Protein AF-A0AAD6TXT3-F1 (afdb_monomer_lite)

Organism: NCBI:txid1033014

Radius of gyration: 33.5 Å; chains: 1; bounding box: 67×53×101 Å

InterPro domains:
  IPR003428 Mitochondrial glycoprotein [PF02330] (72-273)
  IPR003428 Mitochondrial glycoprotein [PTHR10826] (32-274)
  IPR036561 Mitochondrial glycoprotein superfamily [G3DSA:3.10.280.10] (58-273)
  IPR036561 Mitochondrial glycoprotein superfamily [SSF54529] (66-274)

pLDDT: mean 73.55, std 19.75, range [35.84, 96.38]

Structure (mmCIF, N/CA/C/O backbone):
data_AF-A0AAD6TXT3-F1
#
_entry.id   AF-A0AAD6TXT3-F1
#
loop_
_atom_site.group_PDB
_atom_site.id
_atom_site.type_symbol
_atom_site.label_atom_id
_atom_site.label_alt_id
_atom_site.label_comp_id
_atom_site.label_asym_id
_atom_site.label_entity_id
_atom_site.label_seq_id
_atom_site.pdbx_PDB_ins_code
_atom_site.Cartn_x
_atom_site.Cartn_y
_atom_site.Cartn_z
_atom_site.occupancy
_atom_site.B_iso_or_equiv
_atom_site.auth_seq_id
_atom_site.auth_comp_id
_atom_site.auth_asym_id
_atom_site.auth_atom_id
_atom_site.pdbx_PDB_model_num
ATOM 1 N N . MET A 1 1 ? -31.232 34.949 16.938 1.00 37.41 1 MET A N 1
ATOM 2 C CA . MET A 1 1 ? -32.110 35.084 15.758 1.00 37.41 1 MET A CA 1
ATOM 3 C C . MET A 1 1 ? -31.243 35.102 14.512 1.00 37.41 1 MET A C 1
ATOM 5 O O . MET A 1 1 ? -30.233 35.787 14.521 1.00 37.41 1 MET A O 1
ATOM 9 N N . SER A 1 2 ? -31.690 34.390 13.475 1.00 39.50 2 SER A N 1
ATOM 10 C CA . SER A 1 2 ? -31.213 34.412 12.083 1.00 39.50 2 SER A CA 1
ATOM 11 C C . SER A 1 2 ? -29.982 33.568 11.703 1.00 39.50 2 SER A C 1
ATOM 13 O O . SER A 1 2 ? -28.840 34.003 11.763 1.00 39.50 2 SER A O 1
ATOM 15 N N . ALA A 1 3 ? -30.279 32.362 11.216 1.00 38.47 3 ALA A N 1
ATOM 16 C CA . ALA A 1 3 ? -29.705 31.787 9.993 1.00 38.47 3 ALA A CA 1
ATOM 17 C C . ALA A 1 3 ? -30.840 31.792 8.927 1.00 38.47 3 ALA A C 1
ATOM 19 O O . ALA A 1 3 ? -31.971 32.114 9.314 1.00 38.47 3 ALA A O 1
ATOM 20 N N . PRO A 1 4 ? -30.683 31.343 7.659 1.00 53.47 4 PRO A N 1
ATOM 21 C CA . PRO A 1 4 ? -29.485 30.993 6.873 1.00 53.47 4 PRO A CA 1
ATOM 22 C C . PRO A 1 4 ? -29.543 31.536 5.412 1.00 53.47 4 PRO A C 1
ATOM 24 O O . PRO A 1 4 ? -30.552 32.094 4.979 1.00 53.47 4 PRO A O 1
ATOM 27 N N . ARG A 1 5 ? -28.524 31.268 4.575 1.00 45.59 5 ARG A N 1
ATOM 28 C CA . ARG A 1 5 ? -28.767 30.996 3.140 1.00 45.59 5 ARG A CA 1
ATOM 29 C C . ARG A 1 5 ? -27.675 30.138 2.498 1.00 45.59 5 ARG A C 1
ATOM 31 O O . ARG A 1 5 ? -26.497 30.460 2.534 1.00 45.59 5 ARG A O 1
ATOM 38 N N . VAL A 1 6 ? -28.145 29.040 1.913 1.00 39.28 6 VAL A N 1
ATOM 39 C CA . VAL A 1 6 ? -27.434 28.001 1.162 1.00 39.28 6 VAL A CA 1
ATOM 40 C C . VAL A 1 6 ? -27.513 28.336 -0.330 1.00 39.28 6 VAL A C 1
ATOM 42 O O . VAL A 1 6 ? -28.588 28.703 -0.804 1.00 39.28 6 VAL A O 1
ATOM 45 N N . LEU A 1 7 ? -26.429 28.135 -1.084 1.00 42.41 7 LEU A N 1
ATOM 46 C CA . LEU A 1 7 ? -26.454 28.082 -2.549 1.00 42.41 7 LEU A CA 1
ATOM 47 C C . LEU A 1 7 ? -25.857 26.753 -3.026 1.00 42.41 7 LEU A C 1
ATOM 49 O O . LEU A 1 7 ? -24.685 26.464 -2.816 1.00 42.41 7 LEU A O 1
ATOM 53 N N . ARG A 1 8 ? -26.714 25.937 -3.650 1.00 41.81 8 ARG A N 1
ATOM 54 C CA . ARG A 1 8 ? -26.374 24.714 -4.386 1.00 41.81 8 ARG A CA 1
ATOM 55 C C . ARG A 1 8 ? -26.190 25.076 -5.858 1.00 41.81 8 ARG A C 1
ATOM 57 O O . ARG A 1 8 ? -27.072 25.722 -6.418 1.00 41.81 8 ARG A O 1
ATOM 64 N N . HIS A 1 9 ? -25.140 24.578 -6.504 1.00 38.78 9 HIS A N 1
ATOM 65 C CA . HIS A 1 9 ? -25.051 24.550 -7.964 1.00 38.78 9 HIS A CA 1
ATOM 66 C C . HIS A 1 9 ? -25.047 23.105 -8.467 1.00 38.78 9 HIS A C 1
ATOM 68 O O . HIS A 1 9 ? -24.194 22.305 -8.103 1.00 38.78 9 HIS A O 1
ATOM 74 N N . ALA A 1 10 ? -26.030 22.792 -9.311 1.00 41.75 10 ALA A N 1
ATOM 75 C CA . ALA A 1 10 ? -26.113 21.581 -10.114 1.00 41.75 10 ALA A CA 1
ATOM 76 C C . ALA A 1 10 ? -26.192 22.009 -11.583 1.00 41.75 10 ALA A C 1
ATOM 78 O O . ALA A 1 10 ? -27.008 22.870 -11.921 1.00 41.75 10 ALA A O 1
ATOM 79 N N . LEU A 1 11 ? -25.385 21.408 -12.459 1.00 40.31 11 LEU A N 1
ATOM 80 C CA . LEU A 1 11 ? -25.519 21.572 -13.906 1.00 40.31 11 LEU A CA 1
ATOM 81 C C . LEU A 1 11 ? -25.665 20.209 -14.584 1.00 40.31 11 LEU A C 1
ATOM 83 O O . LEU A 1 11 ? -24.988 19.238 -14.260 1.00 40.31 11 LEU A O 1
ATOM 87 N N . LYS A 1 12 ? -26.657 20.169 -15.475 1.00 41.44 12 LYS A N 1
ATOM 88 C CA . LYS A 1 12 ? -27.269 18.999 -16.104 1.00 41.44 12 LYS A CA 1
ATOM 89 C C . LYS A 1 12 ? -26.544 18.625 -17.397 1.00 41.44 12 LYS A C 1
ATOM 91 O O . LYS A 1 12 ? -26.200 19.491 -18.195 1.00 41.44 12 LYS A O 1
ATOM 96 N N . ILE A 1 13 ? -26.418 17.322 -17.627 1.00 40.53 13 ILE A N 1
ATOM 97 C CA . ILE A 1 13 ? -25.950 16.708 -18.874 1.00 40.53 13 ILE A CA 1
ATOM 98 C C . ILE A 1 13 ? -27.083 16.746 -19.911 1.00 40.53 13 ILE A C 1
ATOM 100 O O . ILE A 1 13 ? -28.205 16.327 -19.627 1.00 40.53 13 ILE A O 1
ATOM 104 N N . SER A 1 14 ? -26.784 17.234 -21.116 1.00 46.62 14 SER A N 1
ATOM 105 C CA . SER A 1 14 ? -27.695 17.261 -22.267 1.00 46.62 14 SER A CA 1
ATOM 106 C C . SER A 1 14 ? -27.422 16.074 -23.198 1.00 46.62 14 SER A C 1
ATOM 108 O O . SER A 1 14 ? -26.282 15.835 -23.593 1.00 46.62 14 SER A O 1
ATOM 110 N N . ARG A 1 15 ? -28.476 15.337 -23.562 1.00 45.41 15 ARG A N 1
ATOM 111 C CA . ARG A 1 15 ? -28.504 14.327 -24.629 1.00 45.41 15 ARG A CA 1
ATOM 112 C C . ARG A 1 15 ? -29.560 14.761 -25.635 1.00 45.41 15 ARG A C 1
ATOM 114 O O . ARG A 1 15 ? -30.719 14.852 -25.253 1.00 45.41 15 ARG A O 1
ATOM 121 N N . ASN A 1 16 ? -29.191 14.914 -26.904 1.00 39.62 16 ASN A N 1
ATOM 122 C CA . ASN A 1 16 ? -30.160 14.997 -27.994 1.00 39.62 16 ASN A CA 1
ATOM 123 C C . ASN A 1 16 ? -29.863 13.929 -29.049 1.00 39.62 16 ASN A C 1
ATOM 125 O O . ASN A 1 16 ? -28.784 13.874 -29.632 1.00 39.62 16 ASN A O 1
ATOM 129 N N . ARG A 1 17 ? -30.868 13.091 -29.285 1.00 42.81 17 ARG A N 1
ATOM 130 C CA . ARG A 1 17 ? -31.000 12.153 -30.397 1.00 42.81 17 ARG A CA 1
ATOM 131 C C . ARG A 1 17 ? -32.465 12.242 -30.804 1.00 42.81 17 ARG A C 1
ATOM 133 O O . ARG A 1 17 ? -33.291 11.997 -29.940 1.00 42.81 17 ARG A O 1
ATOM 140 N N . CYS A 1 18 ? -32.771 12.562 -32.060 1.00 35.84 18 CYS A N 1
ATOM 141 C CA . CYS A 1 18 ? -34.060 12.266 -32.695 1.00 35.84 18 CYS A CA 1
ATOM 142 C C . CYS A 1 18 ? -33.918 12.285 -34.223 1.00 35.84 18 CYS A C 1
ATOM 144 O O . CYS A 1 18 ? -33.154 13.066 -34.784 1.00 35.84 18 CYS A O 1
ATOM 146 N N . TYR A 1 19 ? -34.656 11.371 -34.846 1.00 40.78 19 TYR A N 1
ATOM 147 C CA . TYR A 1 19 ? -34.668 10.985 -36.255 1.00 40.78 19 TYR A CA 1
ATOM 148 C C . TYR A 1 19 ? -35.788 11.686 -37.049 1.00 40.78 19 TYR A C 1
ATOM 150 O O . TYR A 1 19 ? -36.688 12.279 -36.457 1.00 40.78 19 TYR A O 1
ATOM 158 N N . SER A 1 20 ? -35.789 11.404 -38.363 1.00 38.91 20 SER A N 1
ATOM 159 C CA . SER A 1 20 ? -36.937 11.272 -39.293 1.00 38.91 20 SER A CA 1
ATOM 160 C C . SER A 1 20 ? -37.235 12.458 -40.226 1.00 38.91 20 SER A C 1
ATOM 162 O O . SER A 1 20 ? -36.919 13.584 -39.871 1.00 38.91 20 SER A O 1
ATOM 164 N N . ILE A 1 21 ? -37.854 12.338 -41.414 1.00 38.88 21 ILE A N 1
ATOM 165 C CA . ILE A 1 21 ? -38.085 11.303 -42.457 1.00 38.88 21 ILE A CA 1
ATOM 166 C C . ILE A 1 21 ? -38.652 12.090 -43.681 1.00 38.88 21 ILE A C 1
ATOM 168 O O . ILE A 1 21 ? -39.375 13.060 -43.494 1.00 38.88 21 ILE A O 1
ATOM 172 N N . SER A 1 22 ? -38.305 11.639 -44.895 1.00 39.56 22 SER A N 1
ATOM 173 C CA . SER A 1 22 ? -38.955 11.749 -46.232 1.00 39.56 22 SER A CA 1
ATOM 174 C C . SER A 1 22 ? -39.508 13.053 -46.858 1.00 39.56 22 SER A C 1
ATOM 176 O O . SER A 1 22 ? -40.278 13.810 -46.282 1.00 39.56 22 SER A O 1
ATOM 178 N N . SER A 1 23 ? -39.204 13.132 -48.162 1.00 40.50 23 SER A N 1
ATOM 179 C CA . SER A 1 23 ? -39.749 13.875 -49.325 1.00 40.50 23 SER A CA 1
ATOM 180 C C . SER A 1 23 ? -41.249 13.587 -49.626 1.00 40.50 23 SER A C 1
ATOM 182 O O . SER A 1 23 ? -41.869 12.917 -48.803 1.00 40.50 23 SER A O 1
ATOM 184 N N . PRO A 1 24 ? -41.846 13.907 -50.812 1.00 58.69 24 PRO A N 1
ATOM 185 C CA . PRO A 1 24 ? -41.439 14.745 -51.967 1.00 58.69 24 PRO A CA 1
ATOM 186 C C . PRO A 1 24 ? -42.558 15.710 -52.467 1.00 58.69 24 PRO A C 1
ATOM 188 O O . PRO A 1 24 ? -43.688 15.641 -52.005 1.00 58.69 24 PRO A O 1
ATOM 191 N N . SER A 1 25 ? -42.294 16.554 -53.479 1.00 42.00 25 SER A N 1
ATOM 192 C CA . SER A 1 25 ? -43.257 16.806 -54.578 1.00 42.00 25 SER A CA 1
ATOM 193 C C . SER A 1 25 ? -42.632 17.596 -55.735 1.00 42.00 25 SER A C 1
ATOM 195 O O . SER A 1 25 ? -41.701 18.378 -55.567 1.00 42.00 25 SER A O 1
ATOM 197 N N . CYS A 1 26 ? -43.171 17.329 -56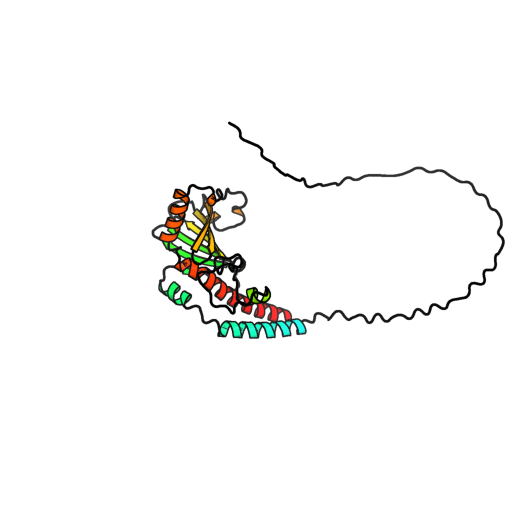.917 1.00 38.88 26 CYS A N 1
ATOM 198 C CA . CYS A 1 26 ? -42.731 17.666 -58.260 1.00 38.88 26 CYS A CA 1
ATOM 199 C C . CYS A 1 26 ? -43.393 18.961 -58.768 1.00 38.88 26 CYS A C 1
ATOM 201 O O . CYS A 1 26 ? -44.535 19.247 -58.414 1.00 38.88 26 CYS A O 1
ATOM 203 N N . SER A 1 27 ? -42.733 19.705 -59.662 1.00 46.00 27 SER A N 1
ATOM 204 C CA . SER A 1 27 ? -43.394 20.593 -60.634 1.00 46.00 27 SER A CA 1
ATOM 205 C C . SER A 1 27 ? -42.488 20.865 -61.838 1.00 46.00 27 SER A C 1
ATOM 207 O O . SER A 1 27 ? -41.265 20.909 -61.735 1.00 46.00 27 SER A O 1
ATOM 209 N N . VAL A 1 28 ? -43.122 20.973 -63.002 1.00 45.16 28 VAL A N 1
ATOM 210 C CA . VAL A 1 28 ? -42.582 20.715 -64.341 1.00 45.16 28 VAL A CA 1
ATOM 211 C C . VAL A 1 28 ? -42.501 22.008 -65.172 1.00 45.16 28 VAL A C 1
ATOM 213 O O . VAL A 1 28 ? -43.454 22.772 -65.191 1.00 45.16 28 VAL A O 1
ATOM 216 N N . ARG A 1 29 ? -41.381 22.146 -65.910 1.00 48.34 29 ARG A N 1
ATOM 217 C CA . ARG A 1 29 ? -41.083 22.859 -67.187 1.00 48.34 29 ARG A CA 1
ATOM 218 C C . ARG A 1 29 ? -41.487 24.330 -67.399 1.00 48.34 29 ARG A C 1
ATOM 220 O O . ARG A 1 29 ? -42.643 24.695 -67.285 1.00 48.34 29 ARG A O 1
ATOM 227 N N . LEU A 1 30 ? -40.570 25.064 -68.045 1.00 45.19 30 LEU A N 1
ATOM 228 C CA . LEU A 1 30 ? -40.757 25.571 -69.419 1.00 45.19 30 LEU A CA 1
ATOM 229 C C . LEU A 1 30 ? -39.400 25.887 -70.079 1.00 45.19 30 LEU A C 1
ATOM 231 O O . LEU A 1 30 ? -38.486 26.410 -69.449 1.00 45.19 30 LEU A O 1
ATOM 235 N N . LEU A 1 31 ? -39.277 25.525 -71.359 1.00 48.88 31 LEU A N 1
ATOM 236 C CA . LEU A 1 31 ? -38.129 25.789 -72.228 1.00 48.88 31 LEU A CA 1
ATOM 237 C C . LEU A 1 31 ? -38.235 27.194 -72.827 1.00 48.88 31 LEU A C 1
ATOM 239 O O . LEU A 1 31 ? -39.302 27.572 -73.312 1.00 48.88 31 LEU A O 1
ATOM 243 N N . ARG A 1 32 ? -37.108 27.901 -72.954 1.00 43.56 32 ARG A N 1
ATOM 244 C CA . ARG A 1 32 ? -36.952 28.889 -74.027 1.00 43.56 32 ARG A CA 1
ATOM 245 C C . ARG A 1 32 ? -35.500 28.966 -74.483 1.00 43.56 32 ARG A C 1
ATOM 247 O O . ARG A 1 32 ? -34.608 29.313 -73.720 1.00 43.56 32 ARG A O 1
ATOM 254 N N . ALA A 1 33 ? -35.289 28.603 -75.743 1.00 51.16 33 ALA A N 1
ATOM 255 C CA . ALA A 1 33 ? -34.026 28.743 -76.444 1.00 51.16 33 ALA A CA 1
ATOM 256 C C . ALA A 1 33 ? -33.867 30.177 -76.966 1.00 51.16 33 ALA A C 1
ATOM 258 O O . ALA A 1 33 ? -34.800 30.734 -77.547 1.00 51.16 33 ALA A O 1
ATOM 259 N N . SER A 1 34 ? -32.665 30.736 -76.850 1.00 51.00 34 SER A N 1
ATOM 260 C CA . SER A 1 34 ? -32.225 31.855 -77.684 1.00 51.00 34 SER A CA 1
ATOM 261 C C . SER A 1 34 ? -30.727 31.755 -77.957 1.00 51.00 34 SER A C 1
ATOM 263 O O . SER A 1 34 ? -29.942 31.345 -77.107 1.00 51.00 34 SER A O 1
ATOM 265 N N . LYS A 1 35 ? -30.386 32.065 -79.206 1.00 48.22 35 LYS A N 1
ATOM 266 C CA . LYS A 1 35 ? -29.121 31.816 -79.899 1.00 48.22 35 LYS A CA 1
ATOM 267 C C . LYS A 1 35 ? -27.936 32.594 -79.306 1.00 48.22 35 LYS A C 1
ATOM 269 O O . LYS A 1 35 ? -28.099 33.678 -78.760 1.00 48.22 35 LYS A O 1
ATOM 274 N N . ALA A 1 36 ? -26.752 32.013 -79.491 1.00 48.59 36 ALA A N 1
ATOM 275 C CA . ALA A 1 36 ? -25.438 32.539 -79.125 1.00 48.59 36 ALA A CA 1
ATOM 276 C C . ALA A 1 36 ? -25.085 33.876 -79.805 1.00 48.59 36 ALA A C 1
ATOM 278 O O . ALA A 1 36 ? -25.590 34.179 -80.889 1.00 48.59 36 ALA A O 1
ATOM 279 N N . PRO A 1 37 ? -24.068 34.565 -79.265 1.00 50.56 37 PRO A N 1
ATOM 280 C CA . PRO A 1 37 ? -22.928 34.897 -80.110 1.00 50.56 37 PRO A CA 1
ATOM 281 C C . PRO A 1 37 ? -21.599 34.414 -79.515 1.00 50.56 37 PRO A C 1
ATOM 283 O O . PRO A 1 37 ? -21.378 34.389 -78.306 1.00 50.56 37 PRO A O 1
ATOM 286 N N . ARG A 1 38 ? -20.709 34.004 -80.422 1.00 54.81 38 ARG A N 1
ATOM 287 C CA . ARG A 1 38 ? -19.320 33.627 -80.156 1.00 54.81 38 ARG A CA 1
ATOM 288 C C . ARG A 1 38 ? -18.544 34.862 -79.705 1.00 54.81 38 ARG A C 1
ATOM 290 O O . ARG A 1 38 ? -18.448 35.822 -80.463 1.00 54.81 38 ARG A O 1
ATOM 297 N N . VAL A 1 39 ? -17.947 34.797 -78.520 1.00 50.28 39 VAL A N 1
ATOM 298 C CA . VAL A 1 39 ? -16.904 35.732 -78.090 1.00 50.28 39 VAL A CA 1
ATOM 299 C C . VAL A 1 39 ? -15.597 34.954 -78.027 1.00 50.28 39 VAL A C 1
ATOM 301 O O . VAL A 1 39 ? -15.463 33.979 -77.290 1.00 50.28 39 VAL A O 1
ATOM 304 N N . SER A 1 40 ? -14.659 35.357 -78.875 1.00 59.62 40 SER A N 1
ATOM 305 C CA . SER A 1 40 ? -13.281 34.886 -78.898 1.00 59.62 40 SER A CA 1
ATOM 306 C C . SER A 1 40 ? -12.519 35.505 -77.730 1.00 59.62 40 SER A C 1
ATOM 308 O O . SER A 1 40 ? -12.091 36.657 -77.809 1.00 59.62 40 SER A O 1
ATOM 310 N N . THR A 1 41 ? -12.329 34.748 -76.655 1.00 48.56 41 THR A N 1
ATOM 311 C CA . THR A 1 41 ? -11.422 35.141 -75.576 1.00 48.56 41 THR A CA 1
ATOM 312 C C . THR A 1 41 ? -10.075 34.471 -75.817 1.00 48.56 41 THR A C 1
ATOM 314 O O . THR A 1 41 ? -9.938 33.260 -75.668 1.00 48.56 41 THR A O 1
ATOM 317 N N . LEU A 1 42 ? -9.073 35.259 -76.211 1.00 57.91 42 LEU A N 1
ATOM 318 C CA . LEU A 1 42 ? -7.669 34.856 -76.165 1.00 57.91 42 LEU A CA 1
ATOM 319 C C . LEU A 1 42 ? -7.265 34.710 -74.692 1.00 57.91 42 LEU A C 1
ATOM 321 O O . LEU A 1 42 ? -6.864 35.678 -74.049 1.00 57.91 42 LEU A O 1
ATOM 325 N N . THR A 1 43 ? -7.391 33.510 -74.129 1.00 51.88 43 THR A N 1
ATOM 326 C CA . THR A 1 43 ? -6.803 33.205 -72.825 1.00 51.88 43 THR A CA 1
ATOM 327 C C . THR A 1 43 ? -5.330 32.873 -73.022 1.00 51.88 43 THR A C 1
ATOM 329 O O . THR A 1 43 ? -4.943 31.830 -73.544 1.00 51.88 43 THR A O 1
ATOM 332 N N . ARG A 1 44 ? -4.484 33.821 -72.616 1.00 56.72 44 ARG A N 1
ATOM 333 C CA . ARG A 1 44 ? -3.041 33.652 -72.457 1.00 56.72 44 ARG A CA 1
ATOM 334 C C . ARG A 1 44 ? -2.801 32.427 -71.567 1.00 56.72 44 ARG A C 1
ATOM 336 O O . ARG A 1 44 ? -3.128 32.455 -70.383 1.00 56.72 44 ARG A O 1
ATOM 343 N N . ALA A 1 45 ? -2.276 31.349 -72.144 1.00 50.47 45 ALA A N 1
ATOM 344 C CA . ALA A 1 45 ? -1.923 30.146 -71.407 1.00 50.47 45 ALA A CA 1
ATOM 345 C C . ALA A 1 45 ? -0.792 30.478 -70.424 1.00 50.47 45 ALA A C 1
ATOM 347 O O . ALA A 1 45 ? 0.367 30.626 -70.811 1.00 50.47 45 ALA A O 1
ATOM 348 N N . PHE A 1 46 ? -1.120 30.619 -69.142 1.00 53.19 46 PHE A N 1
ATOM 349 C CA . PHE A 1 46 ? -0.117 30.505 -68.096 1.00 53.19 46 PHE A CA 1
ATOM 350 C C . PHE A 1 46 ? 0.219 29.024 -67.981 1.00 53.19 46 PHE A C 1
ATOM 352 O O . PHE A 1 46 ? -0.589 28.225 -67.512 1.00 53.19 46 PHE A O 1
ATOM 359 N N . SER A 1 47 ? 1.407 28.652 -68.450 1.00 55.00 47 SER A N 1
ATOM 360 C CA . SER A 1 47 ? 1.984 27.344 -68.174 1.00 55.00 47 SER A CA 1
ATOM 361 C C . SER A 1 47 ? 2.294 27.286 -66.679 1.00 55.00 47 SER A C 1
ATOM 363 O O . SER A 1 47 ? 3.397 27.622 -66.247 1.00 55.00 47 SER A O 1
ATOM 365 N N . ALA A 1 48 ? 1.307 26.902 -65.869 1.00 49.81 48 ALA A N 1
ATOM 366 C CA . ALA A 1 48 ? 1.544 26.478 -64.503 1.00 49.81 48 ALA A CA 1
ATOM 367 C C . ALA A 1 48 ? 2.360 25.187 -64.593 1.00 49.81 48 ALA A C 1
ATOM 369 O O . ALA A 1 48 ? 1.820 24.092 -64.723 1.00 49.81 48 ALA A O 1
ATOM 370 N N . SER A 1 49 ? 3.688 25.323 -64.590 1.00 54.38 49 SER A N 1
ATOM 371 C CA . SER A 1 49 ? 4.549 24.199 -64.259 1.00 54.38 49 SER A CA 1
ATOM 372 C C . SER A 1 49 ? 4.126 23.757 -62.869 1.00 54.38 49 SER A C 1
ATOM 374 O O . SER A 1 49 ? 4.454 24.420 -61.885 1.00 54.38 49 SER A O 1
ATOM 376 N N . THR A 1 50 ? 3.404 22.642 -62.776 1.00 49.25 50 THR A N 1
ATOM 377 C CA . THR A 1 50 ? 3.370 21.853 -61.554 1.00 49.25 50 THR A CA 1
ATOM 378 C C . THR A 1 50 ? 4.796 21.361 -61.362 1.00 49.25 50 THR A C 1
ATOM 380 O O . THR A 1 50 ? 5.164 20.255 -61.758 1.00 49.25 50 THR A O 1
ATOM 383 N N . ARG A 1 51 ? 5.646 22.215 -60.783 1.00 46.91 51 ARG A N 1
ATOM 384 C CA . ARG A 1 51 ? 6.764 21.723 -60.003 1.00 46.91 51 ARG A CA 1
ATOM 385 C C . ARG A 1 51 ? 6.080 20.894 -58.936 1.00 46.91 51 ARG A C 1
ATOM 387 O O . ARG A 1 51 ? 5.550 21.441 -57.974 1.00 46.91 51 ARG A O 1
ATOM 394 N N . SER A 1 52 ? 6.008 19.586 -59.174 1.00 49.16 52 SER A N 1
ATOM 395 C CA . SER A 1 52 ? 5.894 18.627 -58.098 1.00 49.16 52 SER A CA 1
ATOM 396 C C . SER A 1 52 ? 7.062 18.993 -57.199 1.00 49.16 52 SER A C 1
ATOM 398 O O . SER A 1 52 ? 8.221 18.674 -57.469 1.00 49.16 52 SER A O 1
ATOM 400 N N . LEU A 1 53 ? 6.764 19.789 -56.171 1.00 47.69 53 LEU A N 1
ATOM 401 C CA . LEU A 1 53 ? 7.454 19.642 -54.921 1.00 47.69 53 LEU A CA 1
ATOM 402 C C . LEU A 1 53 ? 7.343 18.140 -54.695 1.00 47.69 53 LEU A C 1
ATOM 404 O O . LEU A 1 53 ? 6.270 17.626 -54.387 1.00 47.69 53 LEU A O 1
ATOM 408 N N . LYS A 1 54 ? 8.448 17.427 -54.938 1.00 50.34 54 LYS A N 1
ATOM 409 C CA . LYS A 1 54 ? 8.806 16.326 -54.066 1.00 50.34 54 LYS A CA 1
ATOM 410 C C . LYS A 1 54 ? 8.760 16.969 -52.695 1.00 50.34 54 LYS A C 1
ATOM 412 O O . LYS A 1 54 ? 9.743 17.549 -52.236 1.00 50.34 54 LYS A O 1
ATOM 417 N N . GLU A 1 55 ? 7.560 16.977 -52.120 1.00 50.31 55 GLU A N 1
ATOM 418 C CA . GLU A 1 55 ? 7.366 16.932 -50.701 1.00 50.31 55 GLU A CA 1
ATOM 419 C C . GLU A 1 55 ? 8.300 15.809 -50.324 1.00 50.31 55 GLU A C 1
ATOM 421 O O . GLU A 1 55 ? 8.124 14.651 -50.704 1.00 50.31 55 GLU A O 1
ATOM 426 N N . LYS A 1 56 ? 9.465 16.229 -49.836 1.00 48.66 56 LYS A N 1
ATOM 427 C CA . LYS A 1 56 ? 10.454 15.356 -49.263 1.00 48.66 56 LYS A CA 1
ATOM 428 C C . LYS A 1 56 ? 9.629 14.762 -48.150 1.00 48.66 56 LYS A C 1
ATOM 430 O O . LYS A 1 56 ? 9.454 15.450 -47.146 1.00 48.66 56 LYS A O 1
ATOM 435 N N . GLU A 1 57 ? 8.997 13.613 -48.416 1.00 52.50 57 GLU A N 1
ATOM 436 C CA . GLU A 1 57 ? 8.309 12.820 -47.421 1.00 52.50 57 GLU A CA 1
ATOM 437 C C . GLU A 1 57 ? 9.334 12.804 -46.314 1.00 52.50 57 GLU A C 1
ATOM 439 O O . GLU A 1 57 ? 10.432 12.249 -46.464 1.00 52.50 57 GLU A O 1
ATOM 444 N N . ARG A 1 58 ? 9.083 13.607 -45.277 1.00 49.38 58 ARG A N 1
ATOM 445 C CA . ARG A 1 58 ? 9.884 13.562 -44.078 1.00 49.38 58 ARG A CA 1
ATOM 446 C C . ARG A 1 58 ? 9.529 12.176 -43.622 1.00 49.38 58 ARG A C 1
ATOM 448 O O . ARG A 1 58 ? 8.447 12.020 -43.066 1.00 49.38 58 ARG A O 1
ATOM 455 N N . LYS A 1 59 ? 10.337 11.183 -44.024 1.00 51.84 59 LYS A N 1
ATOM 456 C CA . LYS A 1 59 ? 10.190 9.797 -43.619 1.00 51.84 59 LYS A CA 1
ATOM 457 C C . LYS A 1 59 ? 10.018 9.915 -42.127 1.00 51.84 59 LYS A C 1
ATOM 459 O O . LYS A 1 59 ? 10.959 10.305 -41.431 1.00 51.84 59 LYS A O 1
ATOM 464 N N . ARG A 1 60 ? 8.772 9.762 -41.677 1.00 57.50 60 ARG A N 1
ATOM 465 C CA . ARG A 1 60 ? 8.456 9.737 -40.261 1.00 57.50 60 ARG A CA 1
ATOM 466 C C . ARG A 1 60 ? 9.422 8.683 -39.743 1.00 57.50 60 ARG A C 1
ATOM 468 O O . ARG A 1 60 ? 9.464 7.636 -40.390 1.00 57.50 60 ARG A O 1
ATOM 475 N N . PRO A 1 61 ? 10.289 8.998 -38.763 1.00 61.41 61 PRO A N 1
ATOM 476 C CA . PRO A 1 61 ? 11.354 8.086 -38.376 1.00 61.41 61 PRO A CA 1
ATOM 477 C C . PRO A 1 61 ? 10.706 6.723 -38.202 1.00 61.41 61 PRO A C 1
ATOM 479 O O . PRO A 1 61 ? 9.778 6.594 -37.402 1.00 61.41 61 PRO A O 1
ATOM 482 N N . GLU A 1 62 ? 11.074 5.784 -39.075 1.00 62.12 62 GLU A N 1
ATOM 483 C CA . GLU A 1 62 ? 10.490 4.454 -39.053 1.00 62.12 62 GLU A CA 1
ATOM 484 C C . GLU A 1 62 ? 10.808 3.938 -37.658 1.00 62.12 62 GLU A C 1
ATOM 486 O O . GLU A 1 62 ? 11.980 3.883 -37.272 1.00 62.12 62 GLU A O 1
ATOM 491 N N . LEU A 1 63 ? 9.766 3.717 -36.856 1.00 67.00 63 LEU A N 1
ATOM 492 C CA . LEU A 1 63 ? 9.884 3.221 -35.493 1.00 67.00 63 LEU A CA 1
ATOM 493 C C . LEU A 1 63 ? 10.441 1.804 -35.602 1.00 67.00 63 LEU A C 1
ATOM 495 O O . LEU A 1 63 ? 9.703 0.835 -35.709 1.00 67.00 63 LEU A O 1
ATOM 499 N N . SER A 1 64 ? 11.763 1.708 -35.687 1.00 83.19 64 SER A N 1
ATOM 500 C CA . SER A 1 64 ? 12.462 0.448 -35.846 1.00 83.19 64 SER A CA 1
ATOM 501 C C . SER A 1 64 ? 12.585 -0.205 -34.480 1.00 83.19 64 SER A C 1
ATOM 503 O O . SER A 1 64 ? 13.077 0.425 -33.538 1.00 83.19 64 SER A O 1
ATOM 505 N N . ASN A 1 65 ? 12.216 -1.482 -34.394 1.00 88.56 65 ASN A N 1
ATOM 506 C CA . ASN A 1 65 ? 12.431 -2.320 -33.213 1.00 88.56 65 ASN A CA 1
ATOM 507 C C . ASN A 1 65 ? 13.879 -2.218 -32.708 1.00 88.56 65 ASN A C 1
ATOM 509 O O . ASN A 1 65 ? 14.104 -2.101 -31.508 1.00 88.56 65 ASN A O 1
ATOM 513 N N . ALA A 1 66 ? 14.858 -2.096 -33.615 1.00 87.56 66 ALA A N 1
ATOM 514 C CA . ALA A 1 66 ? 16.265 -1.898 -33.268 1.00 87.56 66 ALA A CA 1
ATOM 515 C C . ALA A 1 66 ? 16.527 -0.589 -32.495 1.00 87.56 66 ALA A C 1
ATOM 517 O O . ALA A 1 66 ? 17.375 -0.545 -31.605 1.00 87.56 66 ALA A O 1
ATOM 518 N N . THR A 1 67 ? 15.790 0.484 -32.801 1.00 91.56 67 THR A N 1
ATOM 519 C CA . THR A 1 67 ? 15.893 1.750 -32.057 1.00 91.56 67 THR A CA 1
ATOM 520 C C . THR A 1 67 ? 15.310 1.608 -30.654 1.00 91.56 67 THR A C 1
ATOM 522 O O . THR A 1 67 ? 15.901 2.111 -29.699 1.00 91.56 67 THR A O 1
ATOM 525 N N . ILE A 1 68 ? 14.176 0.913 -30.515 1.00 91.19 68 ILE A N 1
ATOM 526 C CA . ILE A 1 68 ? 13.538 0.687 -29.212 1.00 91.19 68 ILE A CA 1
ATOM 527 C C . ILE A 1 68 ? 14.409 -0.237 -28.354 1.00 91.19 68 ILE A C 1
ATOM 529 O O . ILE A 1 68 ? 14.702 0.100 -27.212 1.00 91.19 68 ILE A O 1
ATOM 533 N N . SER A 1 69 ? 14.913 -1.332 -28.923 1.00 91.56 69 SER A N 1
ATOM 534 C CA . SER A 1 69 ? 15.822 -2.265 -28.250 1.00 91.56 69 SER A CA 1
ATOM 535 C C . SER A 1 69 ? 17.096 -1.578 -27.753 1.00 91.56 69 SER A C 1
ATOM 537 O O . SER A 1 69 ? 17.491 -1.752 -26.598 1.00 91.56 69 SER A O 1
ATOM 539 N N . LYS A 1 70 ? 17.699 -0.703 -28.574 1.00 92.94 70 LYS A N 1
ATOM 540 C CA . LYS A 1 70 ? 18.864 0.089 -28.160 1.00 92.94 70 LYS A CA 1
ATOM 541 C C . LYS A 1 70 ? 18.545 0.961 -26.943 1.00 92.94 70 LYS A C 1
ATOM 543 O O . LYS A 1 70 ? 19.279 0.898 -25.960 1.00 92.94 70 LYS A O 1
ATOM 548 N N . LYS A 1 71 ? 17.438 1.710 -26.974 1.00 93.62 71 LYS A N 1
ATOM 549 C CA . LYS A 1 71 ? 17.015 2.548 -25.840 1.00 93.62 71 LYS A CA 1
ATOM 550 C C . LYS A 1 71 ? 16.724 1.721 -24.589 1.00 93.62 71 LYS A C 1
ATOM 552 O O . LYS A 1 71 ? 17.206 2.057 -23.517 1.00 93.62 71 LYS A O 1
ATOM 557 N N . LEU A 1 72 ? 16.022 0.596 -24.725 1.00 93.31 72 LEU A N 1
ATOM 558 C CA . LEU A 1 72 ? 15.766 -0.317 -23.606 1.00 93.31 72 LEU A CA 1
ATOM 559 C C . LEU A 1 72 ? 17.061 -0.886 -23.018 1.00 93.31 72 LEU A C 1
ATOM 561 O O . LEU A 1 72 ? 17.154 -1.071 -21.810 1.00 93.31 72 LEU A O 1
ATOM 565 N N . SER A 1 73 ? 18.080 -1.137 -23.845 1.00 91.06 73 SER A N 1
ATOM 566 C CA . SER A 1 73 ? 19.390 -1.588 -23.365 1.00 91.06 73 SER A CA 1
ATOM 567 C C . SER A 1 73 ? 20.152 -0.505 -22.593 1.00 91.06 73 SER A C 1
ATOM 569 O O . SER A 1 73 ? 20.875 -0.829 -21.653 1.00 91.06 73 SER A O 1
ATOM 571 N N . GLU A 1 74 ? 19.989 0.766 -22.970 1.00 92.81 74 GLU A N 1
ATOM 572 C CA . GLU A 1 74 ? 20.550 1.915 -22.253 1.00 92.81 74 GLU A CA 1
ATOM 573 C C . GLU A 1 74 ? 19.842 2.084 -20.899 1.00 92.81 74 GLU A C 1
ATOM 575 O O . GLU A 1 74 ? 20.507 2.104 -19.864 1.00 92.81 74 GLU A O 1
ATOM 580 N N . GLU A 1 75 ? 18.507 2.062 -20.885 1.00 92.06 75 GLU A N 1
ATOM 581 C CA . GLU A 1 75 ? 17.696 2.124 -19.660 1.00 92.06 75 GLU A CA 1
ATOM 582 C C . GLU A 1 75 ? 17.986 0.971 -18.693 1.00 92.06 75 GLU A C 1
ATOM 584 O O . GLU A 1 75 ? 18.114 1.173 -17.487 1.00 92.06 75 GLU A O 1
ATOM 589 N N . LEU A 1 76 ? 18.146 -0.252 -19.206 1.00 91.69 76 LEU A N 1
ATOM 590 C CA . LEU A 1 76 ? 18.442 -1.423 -18.382 1.00 91.69 76 LEU A CA 1
ATOM 591 C C . LEU A 1 76 ? 19.804 -1.291 -17.692 1.00 91.69 76 LEU A C 1
ATOM 593 O O . LEU A 1 76 ? 19.913 -1.630 -16.515 1.00 91.69 76 LEU A O 1
ATOM 597 N N . LYS A 1 77 ? 20.821 -0.747 -18.376 1.00 90.25 77 LYS A N 1
ATOM 598 C CA . LYS A 1 77 ? 22.127 -0.458 -17.758 1.00 90.25 77 LYS A CA 1
ATOM 599 C C . LYS A 1 77 ? 21.981 0.544 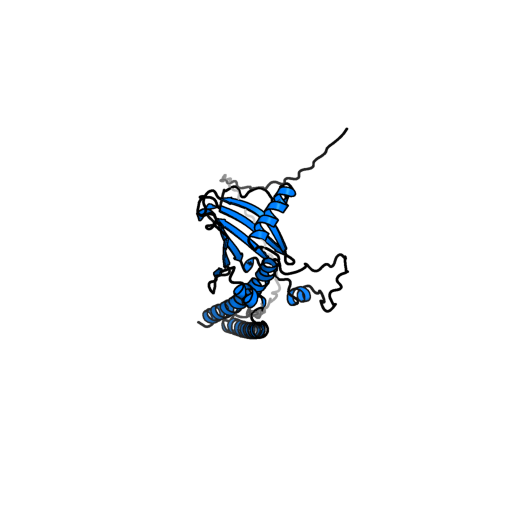-16.617 1.00 90.25 77 LYS A C 1
ATOM 601 O O . LYS A 1 77 ? 22.416 0.255 -15.503 1.00 90.25 77 LYS A O 1
ATOM 606 N N . LEU A 1 78 ? 21.283 1.654 -16.855 1.00 88.06 78 LEU A N 1
ATOM 607 C CA . LEU A 1 78 ? 21.020 2.657 -15.821 1.00 88.06 78 LEU A CA 1
ATOM 608 C C . LEU A 1 78 ? 20.243 2.067 -14.636 1.00 88.06 78 LEU A C 1
ATOM 610 O O . LEU A 1 78 ? 20.555 2.351 -13.481 1.00 88.06 78 LEU A O 1
ATOM 614 N N . ALA A 1 79 ? 19.259 1.205 -14.897 1.00 84.44 79 ALA A N 1
ATOM 615 C CA . ALA A 1 79 ? 18.501 0.525 -13.854 1.00 84.44 79 ALA A CA 1
ATOM 616 C C . ALA A 1 79 ? 19.377 -0.440 -13.035 1.00 84.44 79 ALA A C 1
ATOM 618 O O . ALA A 1 79 ? 19.231 -0.511 -11.815 1.00 84.44 79 ALA A O 1
ATOM 619 N N . THR A 1 80 ? 20.313 -1.155 -13.671 1.00 83.94 80 THR A N 1
ATOM 620 C CA . THR A 1 80 ? 21.274 -2.018 -12.961 1.00 83.94 80 THR A CA 1
ATOM 621 C C . THR A 1 80 ? 22.274 -1.224 -12.129 1.00 83.94 80 THR A C 1
ATOM 623 O O . THR A 1 80 ? 22.590 -1.632 -11.015 1.00 83.94 80 THR A O 1
ATOM 626 N N . GLU A 1 81 ? 22.724 -0.072 -12.623 1.00 84.88 81 GLU A N 1
ATOM 627 C CA . GLU A 1 81 ? 23.593 0.832 -11.870 1.00 84.88 81 GLU A CA 1
ATOM 628 C C . GLU A 1 81 ? 22.866 1.418 -10.655 1.00 84.88 81 GLU A C 1
ATOM 630 O O . GLU A 1 81 ? 23.427 1.423 -9.560 1.00 84.88 81 GLU A O 1
ATOM 635 N N . ARG A 1 82 ? 21.597 1.830 -10.808 1.00 79.56 82 ARG A N 1
ATOM 636 C CA . ARG A 1 82 ? 20.739 2.250 -9.685 1.00 79.56 82 ARG A CA 1
ATOM 637 C C . ARG A 1 82 ? 20.574 1.139 -8.651 1.00 79.56 82 ARG A C 1
ATOM 639 O O . ARG A 1 82 ? 20.869 1.356 -7.481 1.00 79.56 82 ARG A O 1
ATOM 646 N N . LYS A 1 83 ? 20.248 -0.083 -9.085 1.00 75.62 83 LYS A N 1
ATOM 647 C CA . LYS A 1 83 ? 20.167 -1.260 -8.201 1.00 75.62 83 LYS A CA 1
ATOM 648 C C . LYS A 1 83 ? 21.472 -1.569 -7.469 1.00 75.62 83 LYS A C 1
ATOM 650 O O . LYS A 1 83 ? 21.437 -2.050 -6.345 1.00 75.62 83 LYS A O 1
ATOM 655 N N . ALA A 1 84 ? 22.624 -1.334 -8.095 1.00 73.56 84 ALA A N 1
ATOM 656 C CA . ALA A 1 84 ? 23.918 -1.557 -7.455 1.00 73.56 84 ALA A CA 1
ATOM 657 C C . ALA A 1 84 ? 24.222 -0.512 -6.366 1.00 73.56 84 ALA A C 1
ATOM 659 O O . ALA A 1 84 ? 24.922 -0.819 -5.399 1.00 73.56 84 ALA A O 1
ATOM 660 N N . ARG A 1 85 ? 23.696 0.711 -6.513 1.00 70.25 85 ARG A N 1
ATOM 661 C CA . ARG A 1 85 ? 23.780 1.774 -5.499 1.00 70.25 85 ARG A CA 1
ATOM 662 C C . ARG A 1 85 ? 22.792 1.537 -4.357 1.00 70.25 85 ARG A C 1
ATOM 664 O O . ARG A 1 85 ? 23.151 1.701 -3.192 1.00 70.25 85 ARG A O 1
ATOM 671 N N . GLU A 1 86 ? 21.583 1.096 -4.687 1.00 66.25 86 GLU A N 1
ATOM 672 C CA . GLU A 1 86 ? 20.534 0.734 -3.736 1.00 66.25 86 GLU A CA 1
ATOM 673 C C . GLU A 1 86 ? 20.816 -0.634 -3.105 1.00 66.25 86 GLU A C 1
ATOM 675 O O . GLU A 1 86 ? 20.331 -1.685 -3.528 1.00 66.25 86 GLU A O 1
ATOM 680 N N . LYS A 1 87 ? 21.617 -0.636 -2.038 1.00 61.53 87 LYS A N 1
ATOM 681 C CA . LYS A 1 87 ? 21.726 -1.812 -1.168 1.00 61.53 87 LYS A CA 1
ATOM 682 C C . LYS A 1 87 ? 20.340 -2.139 -0.613 1.00 61.53 87 LYS A C 1
ATOM 684 O O . LYS A 1 87 ? 19.599 -1.227 -0.248 1.00 61.53 87 LYS A O 1
ATOM 689 N N . LYS A 1 88 ? 20.010 -3.438 -0.525 1.00 64.62 88 LYS A N 1
ATOM 690 C CA . LYS A 1 88 ? 18.774 -3.926 0.113 1.00 64.62 88 LYS A CA 1
ATOM 691 C C . LYS A 1 88 ? 18.566 -3.130 1.411 1.00 64.62 88 LYS A C 1
ATOM 693 O O . LYS A 1 88 ? 19.476 -3.161 2.241 1.00 64.62 88 LYS A O 1
ATOM 698 N N . PRO A 1 89 ? 17.449 -2.399 1.569 1.00 64.69 89 PRO A N 1
ATOM 699 C CA . PRO A 1 89 ? 17.322 -1.462 2.673 1.00 64.69 89 PRO A CA 1
ATOM 700 C C . PRO A 1 89 ? 17.515 -2.188 4.004 1.00 64.69 89 PRO A C 1
ATOM 702 O O . PRO A 1 89 ? 16.925 -3.247 4.219 1.00 64.69 89 PRO A O 1
ATOM 705 N N . ASP A 1 90 ? 18.330 -1.619 4.898 1.00 69.56 90 ASP A N 1
ATOM 706 C CA . ASP A 1 90 ? 18.630 -2.188 6.225 1.00 69.56 90 ASP A CA 1
ATOM 707 C C . ASP A 1 90 ? 17.350 -2.442 7.036 1.00 69.56 90 ASP A C 1
ATOM 709 O O . ASP A 1 90 ? 17.242 -3.371 7.828 1.00 69.56 90 ASP A O 1
ATOM 713 N N . ILE A 1 91 ? 16.311 -1.668 6.744 1.00 68.31 91 ILE A N 1
ATOM 714 C CA . ILE A 1 91 ? 14.981 -1.786 7.334 1.00 68.31 91 ILE A CA 1
ATOM 715 C C . ILE A 1 91 ? 14.300 -3.122 6.994 1.00 68.31 91 ILE A C 1
ATOM 717 O O . ILE A 1 91 ? 13.491 -3.619 7.770 1.00 68.31 91 ILE A O 1
ATOM 721 N N . LEU A 1 92 ? 14.657 -3.768 5.878 1.00 69.88 92 LEU A N 1
ATOM 722 C CA . LEU A 1 92 ? 14.178 -5.117 5.578 1.00 69.88 92 LEU A CA 1
ATOM 723 C C . LEU A 1 92 ? 14.789 -6.160 6.495 1.00 69.88 92 LEU A C 1
ATOM 725 O O . LEU A 1 92 ? 14.092 -7.090 6.893 1.00 69.88 92 LEU A O 1
ATOM 729 N N . SER A 1 93 ? 16.083 -6.037 6.795 1.00 71.56 93 SER A N 1
ATOM 730 C CA . SER A 1 93 ? 16.764 -7.000 7.653 1.00 71.56 93 SER A CA 1
ATOM 731 C C . SER A 1 93 ? 16.254 -6.872 9.086 1.00 71.56 93 SER A C 1
ATOM 733 O O . SER A 1 93 ? 15.941 -7.886 9.701 1.00 71.56 93 SER A O 1
ATOM 735 N N . THR A 1 94 ? 16.044 -5.646 9.574 1.00 73.06 94 THR A N 1
ATOM 736 C CA . THR A 1 94 ? 15.486 -5.395 10.909 1.00 73.06 94 THR A CA 1
ATOM 737 C C . THR A 1 94 ? 14.023 -5.826 11.011 1.00 73.06 94 THR A C 1
ATOM 739 O O . THR A 1 94 ? 13.661 -6.535 11.949 1.00 73.06 94 THR A O 1
ATOM 742 N N . PHE A 1 95 ? 13.182 -5.505 10.022 1.00 78.31 95 PHE A N 1
ATOM 743 C CA . PHE A 1 95 ? 11.773 -5.912 10.015 1.00 78.31 95 PHE A CA 1
ATOM 744 C C . PHE A 1 95 ? 11.602 -7.435 9.913 1.00 78.31 95 PHE A C 1
ATOM 746 O O . PHE A 1 95 ? 10.776 -8.016 10.618 1.00 78.31 95 PHE A O 1
ATOM 753 N N . GLN A 1 96 ? 12.426 -8.103 9.096 1.00 74.69 96 GLN A N 1
ATOM 754 C CA . GLN A 1 96 ? 12.463 -9.568 9.026 1.00 74.69 96 GLN A CA 1
ATOM 755 C C . GLN A 1 96 ? 13.026 -10.189 10.310 1.00 74.69 96 GLN A C 1
ATOM 757 O O . GLN A 1 96 ? 12.521 -11.222 10.743 1.00 74.69 96 GLN A O 1
ATOM 762 N N . ALA A 1 97 ? 14.015 -9.557 10.953 1.00 72.94 97 ALA A N 1
ATOM 763 C CA . ALA A 1 97 ? 14.594 -10.030 12.211 1.00 72.94 97 ALA A CA 1
ATOM 764 C C . ALA A 1 97 ? 13.593 -9.998 13.371 1.00 72.94 97 ALA A C 1
ATOM 766 O O . ALA A 1 97 ? 13.645 -10.863 14.242 1.00 72.94 97 ALA A O 1
ATOM 767 N N . HIS A 1 98 ? 12.642 -9.057 13.366 1.00 74.12 98 HIS A N 1
ATOM 768 C CA . HIS A 1 98 ? 11.539 -9.091 14.322 1.00 74.12 98 HIS A CA 1
ATOM 769 C C . HIS A 1 98 ? 10.667 -10.348 14.155 1.00 74.12 98 HIS A C 1
ATOM 771 O O . HIS A 1 98 ? 10.068 -10.793 15.130 1.00 74.12 98 HIS A O 1
ATOM 777 N N . GLY A 1 99 ? 10.592 -10.938 12.953 1.00 74.50 99 GLY A N 1
ATOM 778 C CA . GLY A 1 99 ? 9.867 -12.191 12.697 1.00 74.50 99 GLY A CA 1
ATOM 779 C C . GLY A 1 99 ? 8.352 -12.099 12.911 1.00 74.50 99 GLY A C 1
ATOM 780 O O . GLY A 1 99 ? 7.672 -13.116 13.009 1.00 74.50 99 GLY A O 1
ATOM 781 N N . ILE A 1 100 ? 7.823 -10.879 13.013 1.00 81.31 100 ILE A N 1
ATOM 782 C CA . ILE A 1 100 ? 6.427 -10.605 13.365 1.00 81.31 100 ILE A CA 1
ATOM 783 C C . ILE A 1 100 ? 5.505 -10.712 12.142 1.00 81.31 100 ILE A C 1
ATOM 785 O O . ILE A 1 100 ? 4.360 -11.148 12.260 1.00 81.31 100 ILE A O 1
ATOM 789 N N . TRP A 1 101 ? 5.997 -10.289 10.978 1.00 87.12 101 TRP A N 1
ATOM 790 C CA . TRP A 1 101 ? 5.230 -10.201 9.741 1.00 87.12 101 TRP A CA 1
ATOM 791 C C . TRP A 1 101 ? 5.796 -11.154 8.696 1.00 87.12 101 TRP A C 1
ATOM 793 O O . TRP A 1 101 ? 6.992 -11.143 8.402 1.00 87.12 101 TRP A O 1
ATOM 803 N N . LYS A 1 102 ? 4.918 -11.952 8.094 1.00 89.81 102 LYS A N 1
ATOM 804 C CA . LYS A 1 102 ? 5.233 -12.789 6.941 1.00 89.81 102 LYS A CA 1
ATOM 805 C C . LYS A 1 102 ? 4.962 -12.000 5.666 1.00 89.81 102 LYS A C 1
ATOM 807 O O . LYS A 1 102 ? 3.830 -11.585 5.430 1.00 89.81 102 LYS A O 1
ATOM 812 N N . ILE A 1 103 ? 5.989 -11.816 4.844 1.00 90.38 103 ILE A N 1
ATOM 813 C CA . ILE A 1 103 ? 5.881 -11.126 3.556 1.00 90.38 103 ILE A CA 1
ATOM 814 C C . ILE A 1 103 ? 5.518 -12.152 2.479 1.00 90.38 103 ILE A C 1
ATOM 816 O O . ILE A 1 103 ? 6.257 -13.109 2.255 1.00 90.38 103 ILE A O 1
ATOM 820 N N . GLU A 1 104 ? 4.371 -11.968 1.834 1.00 89.25 104 GLU A N 1
ATOM 821 C CA . GLU A 1 104 ? 3.913 -12.748 0.689 1.00 89.25 104 GLU A CA 1
ATOM 822 C C . GLU A 1 104 ? 4.057 -11.897 -0.569 1.00 89.25 104 GLU A C 1
ATOM 824 O O . GLU A 1 104 ? 3.272 -10.983 -0.831 1.00 89.25 104 GLU A O 1
ATOM 829 N N . GLU A 1 105 ? 5.081 -12.214 -1.355 1.00 87.75 105 GLU A N 1
ATOM 830 C CA . GLU A 1 105 ? 5.304 -11.597 -2.647 1.00 87.75 105 GLU A CA 1
ATOM 831 C C . GLU A 1 105 ? 5.546 -12.623 -3.750 1.00 87.75 105 GLU A C 1
ATOM 833 O O . GLU A 1 105 ? 6.127 -13.684 -3.529 1.00 87.75 105 GLU A O 1
ATOM 838 N N . SER A 1 106 ? 5.113 -12.278 -4.961 1.00 87.44 10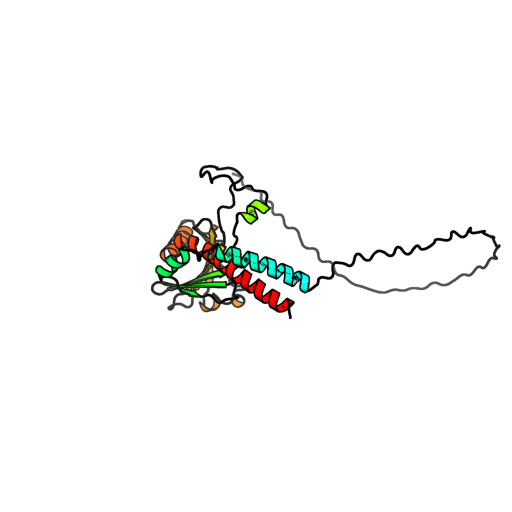6 SER A N 1
ATOM 839 C CA . SER A 1 106 ? 5.442 -13.015 -6.179 1.00 87.44 106 SER A CA 1
ATOM 840 C C . SER A 1 106 ? 6.090 -12.062 -7.180 1.00 87.44 106 SER A C 1
ATOM 842 O O . SER A 1 106 ? 5.684 -10.897 -7.256 1.00 87.44 106 SER A O 1
ATOM 844 N N . PRO A 1 107 ? 7.114 -12.515 -7.920 1.00 87.31 107 PRO A N 1
ATOM 845 C CA . PRO A 1 107 ? 7.778 -11.661 -8.880 1.00 87.31 107 PRO A CA 1
ATOM 846 C C . PRO A 1 107 ? 6.827 -11.435 -10.062 1.00 87.31 107 PRO A C 1
ATOM 848 O O . PRO A 1 107 ? 6.272 -12.390 -10.615 1.00 87.31 107 PRO A O 1
ATOM 851 N N . GLY A 1 108 ? 6.725 -10.198 -10.544 1.00 85.75 108 GLY A N 1
ATOM 852 C CA . GLY A 1 108 ? 5.841 -9.788 -11.644 1.00 85.75 108 GLY A CA 1
ATOM 853 C C . GLY A 1 108 ? 4.437 -9.393 -11.191 1.00 85.75 108 GLY A C 1
ATOM 854 O O . GLY A 1 108 ? 3.636 -8.967 -12.019 1.00 85.75 108 GLY A O 1
ATOM 855 N N . ASN A 1 109 ? 4.142 -9.519 -9.896 1.00 88.75 109 ASN A N 1
ATOM 856 C CA . ASN A 1 109 ? 2.933 -8.977 -9.300 1.00 88.75 109 ASN A CA 1
ATOM 857 C C . ASN A 1 109 ? 3.263 -7.659 -8.586 1.00 88.75 109 ASN A C 1
ATOM 859 O O . ASN A 1 109 ? 4.153 -7.610 -7.731 1.00 88.75 109 ASN A O 1
ATOM 863 N N . GLY A 1 110 ? 2.525 -6.604 -8.935 1.00 86.94 110 GLY A N 1
ATOM 864 C CA . GLY A 1 110 ? 2.616 -5.288 -8.302 1.00 86.94 110 GLY A CA 1
ATOM 865 C C . GLY A 1 110 ? 1.963 -5.225 -6.922 1.00 86.94 110 GLY A C 1
ATOM 866 O O . GLY A 1 110 ? 2.030 -4.197 -6.261 1.00 86.94 110 GLY A O 1
ATOM 867 N N . GLU A 1 111 ? 1.337 -6.308 -6.469 1.00 90.88 111 GLU A N 1
ATOM 868 C CA . GLU A 1 111 ? 0.714 -6.386 -5.157 1.00 90.88 111 GLU A CA 1
ATOM 869 C C . GLU A 1 111 ? 1.578 -7.158 -4.154 1.00 90.88 111 GLU A C 1
ATOM 871 O O . GLU A 1 111 ? 2.140 -8.220 -4.450 1.00 90.88 111 GLU A O 1
ATOM 876 N N . VAL A 1 112 ? 1.666 -6.622 -2.938 1.00 91.81 112 VAL A N 1
ATOM 877 C CA . VAL A 1 112 ? 2.358 -7.245 -1.808 1.00 91.81 112 VAL A CA 1
ATOM 878 C C . VAL A 1 112 ? 1.369 -7.425 -0.669 1.00 91.81 112 VAL A C 1
ATOM 880 O O . VAL A 1 112 ? 0.610 -6.510 -0.349 1.00 91.81 112 VAL A O 1
ATOM 883 N N . ALA A 1 113 ? 1.416 -8.589 -0.016 1.00 92.00 113 ALA A N 1
ATOM 884 C CA . ALA A 1 113 ? 0.678 -8.830 1.215 1.00 92.00 113 ALA A CA 1
ATOM 885 C C . ALA A 1 113 ? 1.621 -9.128 2.391 1.00 92.00 113 ALA A C 1
ATOM 887 O O . ALA A 1 113 ? 2.500 -9.980 2.301 1.00 92.00 113 ALA A O 1
ATOM 888 N N . LEU A 1 114 ? 1.411 -8.463 3.524 1.00 92.19 114 LEU A N 1
ATOM 889 C CA . LEU A 1 114 ? 2.026 -8.783 4.809 1.00 92.19 114 LEU A CA 1
ATOM 890 C C . LEU A 1 114 ? 0.977 -9.469 5.676 1.00 92.19 114 LEU A C 1
ATOM 892 O O . LEU A 1 114 ? -0.088 -8.906 5.908 1.00 92.19 114 LEU A O 1
ATOM 896 N N . THR A 1 115 ? 1.269 -10.664 6.176 1.00 91.88 115 THR A N 1
ATOM 897 C CA . THR A 1 115 ? 0.349 -11.416 7.035 1.00 91.88 115 THR A CA 1
ATOM 898 C C . THR A 1 115 ? 0.949 -11.607 8.420 1.00 91.88 115 THR A C 1
ATOM 900 O O . THR A 1 115 ? 2.129 -11.927 8.560 1.00 91.88 115 THR A O 1
ATOM 903 N N . ARG A 1 116 ? 0.126 -11.425 9.449 1.00 90.44 116 ARG A N 1
ATOM 904 C CA . ARG A 1 116 ? 0.471 -11.642 10.852 1.00 90.44 116 ARG A CA 1
ATOM 905 C C . ARG A 1 116 ? -0.700 -12.270 11.591 1.00 90.44 116 ARG A C 1
ATOM 907 O O . ARG A 1 116 ? -1.858 -11.949 11.336 1.00 90.44 116 ARG A O 1
ATOM 914 N N . GLU A 1 117 ? -0.382 -13.100 12.572 1.00 90.62 117 GLU A N 1
ATOM 915 C CA . GLU A 1 117 ? -1.342 -13.582 13.560 1.00 90.62 117 GLU A CA 1
ATOM 916 C C . GLU A 1 117 ? -1.196 -12.786 14.865 1.00 90.62 117 GLU A C 1
ATOM 918 O O . GLU A 1 117 ? -0.089 -12.551 15.360 1.00 90.62 117 GLU A O 1
ATOM 923 N N . PHE A 1 118 ? -2.319 -12.331 15.418 1.00 87.31 118 PHE A N 1
ATOM 924 C CA . PHE A 1 118 ? -2.381 -11.588 16.672 1.00 87.31 118 PHE A CA 1
ATOM 925 C C . PHE A 1 118 ? -3.447 -12.199 17.585 1.00 87.31 118 PHE A C 1
ATOM 927 O O . PHE A 1 118 ? -4.641 -11.919 17.473 1.00 87.31 118 PHE A O 1
ATOM 934 N N . GLY A 1 119 ? -3.020 -13.073 18.499 1.00 87.06 119 GLY A N 1
ATOM 935 C CA . GLY A 1 119 ? -3.921 -13.787 19.403 1.00 87.06 119 GLY A CA 1
ATOM 936 C C . GLY A 1 119 ? -4.877 -14.709 18.643 1.00 87.06 119 GLY A C 1
ATOM 937 O O . GLY A 1 119 ? -4.478 -15.771 18.183 1.00 87.06 119 GLY A O 1
ATOM 938 N N . LYS A 1 120 ? -6.147 -14.303 18.530 1.00 86.50 120 LYS A N 1
ATOM 939 C CA . LYS A 1 120 ? -7.176 -14.996 17.736 1.00 86.50 120 LYS A CA 1
ATOM 940 C C . LYS A 1 120 ? -7.569 -14.199 16.494 1.00 86.50 120 LYS A C 1
ATOM 942 O O . LYS A 1 120 ? -8.666 -14.380 16.007 1.00 86.50 120 LYS A O 1
ATOM 947 N N . GLU A 1 121 ? -6.772 -13.253 16.026 1.00 90.12 121 GLU A N 1
ATOM 948 C CA . GLU A 1 121 ? -7.081 -12.464 14.831 1.00 90.12 121 GLU A CA 1
ATOM 949 C C . GLU A 1 121 ? -5.983 -12.669 13.794 1.00 90.12 121 GLU A C 1
ATOM 951 O O . GLU A 1 121 ? -4.803 -12.761 14.139 1.00 90.12 121 GLU A O 1
ATOM 956 N N . THR A 1 122 ? -6.367 -12.720 12.523 1.00 91.19 122 THR A N 1
ATOM 957 C CA . THR A 1 122 ? -5.424 -12.693 11.403 1.00 91.19 122 THR A CA 1
ATOM 958 C C . THR A 1 122 ? -5.469 -11.310 10.783 1.00 91.19 122 THR A C 1
ATOM 960 O O . THR A 1 122 ? -6.543 -10.783 10.491 1.00 91.19 122 THR A O 1
ATOM 963 N N . ILE A 1 123 ? -4.292 -10.721 10.615 1.00 92.88 123 ILE A N 1
ATOM 964 C CA . ILE A 1 123 ? -4.100 -9.374 10.098 1.00 92.88 123 ILE A CA 1
ATOM 965 C C . ILE A 1 123 ? -3.349 -9.495 8.787 1.00 92.88 123 ILE A C 1
ATOM 967 O O . ILE A 1 123 ? -2.269 -10.084 8.734 1.00 92.88 123 ILE A O 1
ATOM 971 N N . ARG A 1 124 ? -3.919 -8.929 7.732 1.00 92.69 124 ARG A N 1
ATOM 972 C CA . ARG A 1 124 ? -3.334 -8.911 6.399 1.00 92.69 124 ARG A CA 1
ATOM 973 C C . ARG A 1 124 ? -3.278 -7.473 5.911 1.00 92.69 124 ARG A C 1
ATOM 975 O O . ARG A 1 124 ? -4.314 -6.858 5.705 1.00 92.69 124 ARG A O 1
ATOM 982 N N . VAL A 1 125 ? -2.079 -6.949 5.712 1.00 93.31 125 VAL A N 1
ATOM 983 C CA . VAL A 1 125 ? -1.845 -5.641 5.093 1.00 93.31 125 VAL A CA 1
ATOM 984 C C . VAL A 1 125 ? -1.550 -5.876 3.624 1.00 93.31 125 VAL A C 1
ATOM 986 O O . VAL A 1 125 ? -0.709 -6.707 3.302 1.00 93.31 125 VAL A O 1
ATOM 989 N N . GLN A 1 126 ? -2.227 -5.168 2.738 1.00 92.81 126 GLN A N 1
ATOM 990 C CA . GLN A 1 126 ? -2.101 -5.315 1.296 1.00 92.81 126 GLN A CA 1
ATOM 991 C C . GLN A 1 126 ? -1.898 -3.938 0.680 1.00 92.81 126 GLN A C 1
ATOM 993 O O . GLN A 1 126 ? -2.638 -3.009 0.990 1.00 92.81 126 GLN A O 1
ATOM 998 N N . PHE A 1 127 ? -0.885 -3.793 -0.162 1.00 92.56 127 PHE A N 1
ATOM 999 C CA . PHE A 1 127 ? -0.593 -2.537 -0.850 1.00 92.56 127 PHE A CA 1
ATOM 1000 C C . PHE A 1 127 ? -0.111 -2.814 -2.270 1.00 92.56 127 PHE A C 1
ATOM 1002 O O . PHE A 1 127 ? 0.428 -3.886 -2.568 1.00 92.56 127 PHE A O 1
ATOM 1009 N N . SER A 1 128 ? -0.331 -1.830 -3.138 1.00 90.81 128 SER A N 1
ATOM 1010 C CA . SER A 1 128 ? 0.036 -1.871 -4.549 1.00 90.81 128 SER A CA 1
ATOM 1011 C C . SER A 1 128 ? 1.194 -0.920 -4.822 1.00 90.81 128 SER A C 1
ATOM 1013 O O . SER A 1 128 ? 1.193 0.219 -4.360 1.00 90.81 128 SER A O 1
ATOM 1015 N N . LEU A 1 129 ? 2.157 -1.366 -5.626 1.00 89.75 129 LEU A N 1
ATOM 1016 C CA . LEU A 1 129 ? 3.280 -0.539 -6.077 1.00 89.75 129 LEU A CA 1
ATOM 1017 C C . LEU A 1 129 ? 2.848 0.613 -6.999 1.00 89.75 129 LEU A C 1
ATOM 1019 O O . LEU A 1 129 ? 3.582 1.591 -7.139 1.00 89.75 129 LEU A O 1
ATOM 1023 N N . GLU A 1 130 ? 1.674 0.503 -7.623 1.00 87.75 130 GLU A N 1
ATOM 1024 C CA . GLU A 1 130 ? 1.101 1.559 -8.469 1.00 87.75 130 GLU A CA 1
ATOM 1025 C C . GLU A 1 130 ? 0.542 2.723 -7.637 1.00 87.75 130 GLU A C 1
ATOM 1027 O O . GLU A 1 130 ? 0.488 3.853 -8.111 1.00 87.75 130 GLU A O 1
ATOM 1032 N N . GLU A 1 131 ? 0.147 2.462 -6.387 1.00 84.25 131 GLU A N 1
ATOM 1033 C CA . GLU A 1 131 ? -0.362 3.481 -5.456 1.00 84.25 131 GLU A CA 1
ATOM 1034 C C . GLU A 1 131 ? 0.766 4.136 -4.633 1.00 84.25 131 GLU A C 1
ATOM 1036 O O . GLU A 1 131 ? 0.504 5.030 -3.832 1.00 84.25 131 GLU A O 1
ATOM 1041 N N . PHE A 1 132 ? 2.018 3.706 -4.827 1.00 86.56 132 PHE A N 1
ATOM 1042 C CA . PHE A 1 132 ? 3.200 4.293 -4.200 1.00 86.56 132 PHE A CA 1
ATOM 1043 C C . PHE A 1 132 ? 3.648 5.555 -4.948 1.00 86.56 132 PHE A C 1
ATOM 1045 O O . PHE A 1 132 ? 4.011 5.489 -6.131 1.00 86.56 132 PHE A O 1
ATOM 1052 N N . GLN A 1 133 ? 3.667 6.677 -4.231 1.00 80.69 133 GLN A N 1
ATOM 1053 C CA . GLN A 1 133 ? 4.156 7.968 -4.701 1.00 80.69 133 GLN A CA 1
ATOM 1054 C C . GLN A 1 133 ? 5.403 8.344 -3.901 1.00 80.69 133 GLN A C 1
ATOM 1056 O O . GLN A 1 133 ? 5.306 8.688 -2.722 1.00 80.69 133 GLN A O 1
ATOM 1061 N N . SER A 1 134 ? 6.562 8.277 -4.550 1.00 75.44 134 SER A N 1
ATOM 1062 C CA . SER A 1 134 ? 7.781 8.903 -4.051 1.00 75.44 134 SER A CA 1
ATOM 1063 C C . SER A 1 134 ? 7.897 10.313 -4.611 1.00 75.44 134 SER A C 1
ATOM 1065 O O . SER A 1 134 ? 7.488 10.586 -5.740 1.00 75.44 134 SER A O 1
ATOM 1067 N N . TRP A 1 135 ? 8.448 11.204 -3.797 1.00 64.44 135 TRP A N 1
ATOM 1068 C CA . TRP A 1 135 ? 8.888 12.525 -4.229 1.00 64.44 135 TRP A CA 1
ATOM 1069 C C . TRP A 1 135 ? 10.410 12.496 -4.224 1.00 64.44 135 TRP A C 1
ATOM 1071 O O . TRP A 1 135 ? 11.061 12.982 -3.299 1.00 64.44 135 TRP A O 1
ATOM 1081 N N . ASP A 1 136 ? 10.974 11.820 -5.223 1.00 59.53 136 ASP A N 1
ATOM 1082 C CA . ASP A 1 136 ? 12.417 11.646 -5.321 1.00 59.53 136 ASP A CA 1
ATOM 1083 C C . ASP A 1 136 ? 13.083 12.952 -5.786 1.00 59.53 136 ASP A C 1
ATOM 1085 O O . ASP A 1 136 ? 12.469 13.814 -6.421 1.00 59.53 136 ASP A O 1
ATOM 1089 N N . HIS A 1 137 ? 14.377 13.103 -5.494 1.00 53.88 137 HIS A N 1
ATOM 1090 C CA . HIS A 1 137 ? 15.164 14.281 -5.882 1.00 53.88 137 HIS A CA 1
ATOM 1091 C C . HIS A 1 137 ? 15.101 14.572 -7.393 1.00 53.88 137 HIS A C 1
ATOM 1093 O O . HIS A 1 137 ? 15.067 15.733 -7.791 1.00 53.88 137 HIS A O 1
ATOM 1099 N N . ASP A 1 138 ? 15.030 13.530 -8.226 1.00 56.41 138 ASP A N 1
ATOM 1100 C CA . ASP A 1 138 ? 14.922 13.660 -9.683 1.00 56.41 138 ASP A CA 1
ATOM 1101 C C . ASP A 1 138 ? 13.580 14.288 -10.112 1.00 56.41 138 ASP A C 1
ATOM 1103 O O . ASP A 1 138 ? 13.549 15.099 -11.040 1.00 56.41 138 ASP A O 1
ATOM 1107 N N . ASP A 1 139 ? 12.483 13.971 -9.414 1.00 56.84 139 ASP A N 1
ATOM 1108 C CA . ASP A 1 139 ? 11.157 14.541 -9.683 1.00 56.84 139 ASP A CA 1
ATOM 1109 C C . ASP A 1 139 ? 11.086 16.009 -9.242 1.00 56.84 139 ASP A C 1
ATOM 1111 O O . ASP A 1 139 ? 10.532 16.861 -9.939 1.00 56.84 139 ASP A O 1
ATOM 1115 N N . LEU A 1 140 ? 11.720 16.329 -8.115 1.00 59.19 140 LEU A N 1
ATOM 1116 C CA . LEU A 1 140 ? 11.838 17.691 -7.591 1.00 59.19 140 LEU A CA 1
ATOM 1117 C C . LEU A 1 140 ? 12.720 18.575 -8.485 1.00 59.19 140 LEU A C 1
ATOM 1119 O O . LEU A 1 140 ? 12.336 19.699 -8.823 1.00 59.19 140 LEU A O 1
ATOM 1123 N N . ALA A 1 141 ? 13.843 18.038 -8.965 1.00 58.66 141 ALA A N 1
ATOM 1124 C CA . ALA A 1 141 ? 14.711 18.706 -9.929 1.00 58.66 141 ALA A CA 1
ATOM 1125 C C . ALA A 1 141 ? 14.001 18.935 -11.277 1.00 58.66 141 ALA A C 1
ATOM 1127 O O . ALA A 1 141 ? 14.138 20.003 -11.879 1.00 58.66 141 ALA A O 1
ATOM 1128 N N . ALA A 1 142 ? 13.189 17.978 -11.744 1.00 60.34 142 ALA A N 1
ATOM 1129 C CA . ALA A 1 142 ? 12.391 18.123 -12.965 1.00 60.34 142 ALA A CA 1
ATOM 1130 C C . ALA A 1 142 ? 11.298 19.204 -12.852 1.00 60.34 142 ALA A C 1
ATOM 1132 O O . ALA A 1 142 ? 10.946 19.831 -13.855 1.00 60.34 142 ALA A O 1
ATOM 1133 N N . LEU A 1 143 ? 10.797 19.464 -11.641 1.00 62.47 143 LEU A N 1
ATOM 1134 C CA . LEU A 1 143 ? 9.892 20.576 -11.333 1.00 62.47 143 LEU A CA 1
ATOM 1135 C C . LEU A 1 143 ? 10.624 21.918 -11.135 1.00 62.47 143 LEU A C 1
ATOM 1137 O O . LEU A 1 143 ? 9.981 22.930 -10.857 1.00 62.47 143 LEU A O 1
ATOM 1141 N N . GLY A 1 144 ? 11.948 21.952 -11.323 1.00 56.66 144 GLY A N 1
ATOM 1142 C CA . GLY A 1 144 ? 12.767 23.154 -11.174 1.00 56.66 144 GLY A CA 1
ATOM 1143 C C . GLY A 1 144 ? 12.968 23.585 -9.720 1.00 56.66 144 GLY A C 1
ATOM 1144 O O . GLY A 1 144 ? 13.278 24.751 -9.480 1.00 56.66 144 GLY A O 1
ATOM 1145 N N . MET A 1 145 ? 12.768 22.675 -8.760 1.00 55.06 145 MET A N 1
ATOM 1146 C CA . MET A 1 145 ? 13.054 22.909 -7.346 1.00 55.06 145 MET A CA 1
ATOM 1147 C C . MET A 1 145 ? 14.487 22.445 -7.050 1.00 55.06 145 MET A C 1
ATOM 1149 O O . MET A 1 145 ? 14.767 21.248 -7.035 1.00 55.06 145 MET A O 1
ATOM 1153 N N . ASP A 1 146 ? 15.402 23.396 -6.840 1.00 49.03 146 ASP A N 1
ATOM 1154 C CA . ASP A 1 146 ? 16.776 23.120 -6.397 1.00 49.03 146 ASP A CA 1
ATOM 1155 C C . ASP A 1 146 ? 16.759 22.665 -4.930 1.00 49.03 146 ASP A C 1
ATOM 1157 O O . ASP A 1 146 ? 16.419 23.433 -4.030 1.00 49.03 146 ASP A O 1
ATOM 1161 N N . VAL A 1 147 ? 17.129 21.407 -4.686 1.00 49.72 147 VAL A N 1
ATOM 1162 C CA . VAL A 1 147 ? 17.120 20.772 -3.353 1.00 49.72 147 VAL A CA 1
ATOM 1163 C C . VAL A 1 147 ? 18.498 20.807 -2.667 1.00 49.72 147 VAL A C 1
ATOM 1165 O O . VAL A 1 147 ? 18.739 20.056 -1.727 1.00 49.72 147 VAL A O 1
ATOM 1168 N N . GLU A 1 148 ? 19.417 21.674 -3.110 1.00 41.22 148 GLU A N 1
ATOM 1169 C CA . GLU A 1 148 ? 20.759 21.841 -2.508 1.00 41.22 148 GLU A CA 1
ATOM 1170 C C . GLU A 1 148 ? 20.772 22.621 -1.174 1.00 41.22 148 GLU A C 1
ATOM 1172 O O . GLU A 1 148 ? 21.839 22.929 -0.643 1.00 41.22 148 GLU A O 1
ATOM 1177 N N . ALA A 1 149 ? 19.615 22.929 -0.586 1.00 40.25 149 ALA A N 1
ATOM 1178 C CA . ALA A 1 149 ? 19.551 23.535 0.739 1.00 40.25 149 ALA A CA 1
ATOM 1179 C C . ALA A 1 149 ? 19.249 22.471 1.800 1.00 40.25 149 ALA A C 1
ATOM 1181 O O . ALA A 1 149 ? 18.163 21.891 1.823 1.00 40.25 149 ALA A O 1
ATOM 1182 N N . GLU A 1 150 ? 20.231 22.246 2.679 1.00 40.03 150 GLU A N 1
ATOM 1183 C CA . GLU A 1 150 ? 20.073 21.651 4.010 1.00 40.03 150 GLU A CA 1
ATOM 1184 C C . GLU A 1 150 ? 18.675 21.938 4.573 1.00 40.03 150 GLU A C 1
ATOM 1186 O O . GLU A 1 150 ? 18.243 23.090 4.648 1.00 40.03 150 GLU A O 1
ATOM 1191 N N . SER A 1 151 ? 17.964 20.876 4.941 1.00 43.66 151 SER A N 1
ATOM 1192 C CA . SER A 1 151 ? 16.618 20.946 5.496 1.00 43.66 151 SER A CA 1
ATOM 1193 C C . SER A 1 151 ? 16.653 21.726 6.814 1.00 43.66 151 SER A C 1
ATOM 1195 O O . SER A 1 151 ? 16.992 21.162 7.850 1.00 43.66 151 SER A O 1
ATOM 1197 N N . ASP A 1 152 ? 16.336 23.022 6.781 1.00 41.75 152 ASP A N 1
ATOM 1198 C CA . ASP A 1 152 ? 16.119 23.836 7.978 1.00 41.75 152 ASP A CA 1
ATOM 1199 C C . ASP A 1 152 ? 14.769 23.432 8.599 1.00 41.75 152 ASP A C 1
ATOM 1201 O O . ASP A 1 152 ? 13.719 23.695 8.002 1.00 41.75 152 ASP A O 1
ATOM 1205 N N . PRO A 1 153 ? 14.747 22.782 9.778 1.00 43.91 153 PRO A N 1
ATOM 1206 C CA . PRO A 1 153 ? 13.523 22.257 10.381 1.00 43.91 153 PRO A CA 1
ATOM 1207 C C . PRO A 1 153 ? 12.565 23.348 10.909 1.00 43.91 153 PRO A C 1
A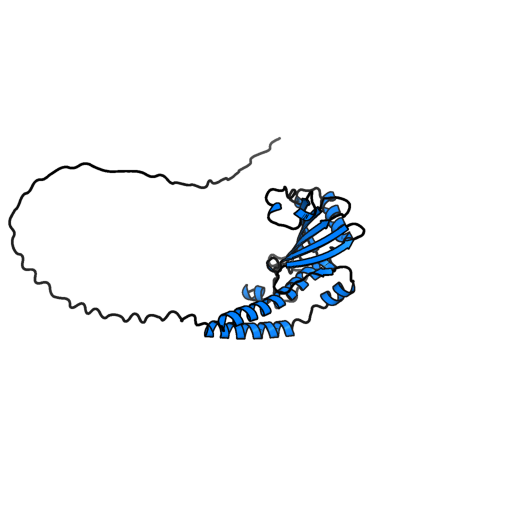TOM 1209 O O . PRO A 1 153 ? 11.586 23.011 11.571 1.00 43.91 153 PRO A O 1
ATOM 1212 N N . GLY A 1 154 ? 12.833 24.637 10.655 1.00 43.91 154 GLY A N 1
ATOM 1213 C CA . GLY A 1 154 ? 12.017 25.778 11.094 1.00 43.91 154 GLY A CA 1
ATOM 1214 C C . GLY A 1 154 ? 11.308 26.575 9.990 1.00 43.91 154 GLY A C 1
ATOM 1215 O O . GLY A 1 154 ? 10.676 27.588 10.297 1.00 43.91 154 GLY A O 1
ATOM 1216 N N . ALA A 1 155 ? 11.402 26.177 8.717 1.00 44.50 155 ALA A N 1
ATOM 1217 C CA . ALA A 1 155 ? 10.814 26.933 7.610 1.00 44.50 155 ALA A CA 1
ATOM 1218 C C . ALA A 1 155 ? 9.301 26.672 7.453 1.00 44.50 155 ALA A C 1
ATOM 1220 O O . ALA A 1 155 ? 8.855 25.958 6.557 1.00 44.50 155 ALA A O 1
ATOM 1221 N N . GLU A 1 156 ? 8.488 27.290 8.312 1.00 41.22 156 GLU A N 1
ATOM 1222 C CA . GLU A 1 156 ? 7.035 27.390 8.125 1.00 41.22 156 GLU A CA 1
ATOM 1223 C C . GLU A 1 156 ? 6.715 28.450 7.055 1.00 41.22 156 GLU A C 1
ATOM 1225 O O . GLU A 1 156 ? 6.445 29.614 7.347 1.00 41.22 156 GLU A O 1
ATOM 1230 N N . GLY A 1 157 ? 6.802 28.062 5.782 1.00 36.34 157 GLY A N 1
ATOM 1231 C CA . GLY A 1 157 ? 6.458 28.904 4.636 1.00 36.34 157 GLY A CA 1
ATOM 1232 C C . GLY A 1 157 ? 5.880 28.085 3.483 1.00 36.34 157 GLY A C 1
ATOM 1233 O O . GLY A 1 157 ? 6.122 26.886 3.401 1.00 36.34 157 GLY A O 1
ATOM 1234 N N . GLU A 1 158 ? 5.133 28.742 2.587 1.00 37.72 158 GLU A N 1
ATOM 1235 C CA . GLU A 1 158 ? 4.357 28.213 1.435 1.00 37.72 158 GLU A CA 1
ATOM 1236 C C . GLU A 1 158 ? 5.113 27.317 0.416 1.00 37.72 158 GLU A C 1
ATOM 1238 O O . GLU A 1 158 ? 4.563 26.972 -0.627 1.00 37.72 158 GLU A O 1
ATOM 1243 N N . TRP A 1 159 ? 6.345 26.905 0.713 1.00 40.00 159 TRP A N 1
ATOM 1244 C CA . TRP A 1 159 ? 7.187 25.994 -0.067 1.00 40.00 159 TRP A CA 1
ATOM 1245 C C . TRP A 1 159 ? 7.543 24.722 0.711 1.00 40.00 159 TRP A C 1
ATOM 1247 O O . TRP A 1 159 ? 8.596 24.130 0.480 1.00 40.00 159 TRP A O 1
ATOM 1257 N N . ALA A 1 160 ? 6.688 24.302 1.648 1.00 42.56 160 ALA A N 1
ATOM 1258 C CA . ALA A 1 160 ? 6.802 22.985 2.253 1.00 42.56 160 ALA A CA 1
ATOM 1259 C C . ALA A 1 160 ? 6.709 21.937 1.136 1.00 42.56 160 ALA A C 1
ATOM 1261 O O . ALA A 1 160 ? 5.646 21.715 0.551 1.00 42.56 160 ALA A O 1
ATOM 1262 N N . MET A 1 161 ? 7.854 21.339 0.814 1.00 47.03 161 MET A N 1
ATOM 1263 C CA . MET A 1 161 ? 7.948 20.128 0.011 1.00 47.03 161 MET A CA 1
ATOM 1264 C C . MET A 1 161 ? 6.897 19.142 0.545 1.00 47.03 161 MET A C 1
ATOM 1266 O O . MET A 1 161 ? 6.738 19.058 1.765 1.00 47.03 161 MET A O 1
ATOM 1270 N N . PRO A 1 162 ? 6.144 18.423 -0.300 1.00 50.66 162 PRO A N 1
ATOM 1271 C CA . PRO A 1 162 ? 5.302 17.343 0.194 1.00 50.66 162 PRO A CA 1
ATOM 1272 C C . PRO A 1 162 ? 6.207 16.371 0.951 1.00 50.66 162 PRO A C 1
ATOM 1274 O O . PRO A 1 162 ? 7.124 15.770 0.389 1.00 50.66 162 PRO A O 1
ATOM 1277 N N . ASN A 1 163 ? 6.027 16.337 2.268 1.00 52.56 163 ASN A N 1
ATOM 1278 C CA . ASN A 1 163 ? 6.954 15.692 3.177 1.00 52.56 163 ASN A CA 1
ATOM 1279 C C . ASN A 1 163 ? 6.771 14.173 3.082 1.00 52.56 163 ASN A C 1
ATOM 1281 O O . ASN A 1 163 ? 6.006 13.561 3.827 1.00 52.56 163 ASN A O 1
ATOM 1285 N N . GLY A 1 164 ? 7.525 13.564 2.172 1.00 64.19 164 GLY A N 1
ATOM 1286 C CA . GLY A 1 164 ? 7.833 12.142 2.186 1.00 64.19 164 GLY A CA 1
ATOM 1287 C C . GLY A 1 164 ? 7.025 11.268 1.234 1.00 64.19 164 GLY A C 1
ATOM 1288 O O . GLY A 1 164 ? 6.063 11.682 0.591 1.00 64.19 164 GLY A O 1
ATOM 1289 N N . ASP A 1 165 ? 7.472 10.018 1.156 1.00 79.00 165 ASP A N 1
ATOM 1290 C CA . ASP A 1 165 ? 6.815 8.979 0.380 1.00 79.00 165 ASP A CA 1
ATOM 1291 C C . ASP A 1 165 ? 5.408 8.734 0.924 1.00 79.00 165 ASP A C 1
ATOM 1293 O O . ASP A 1 165 ? 5.232 8.447 2.115 1.00 79.00 165 ASP A O 1
ATOM 1297 N N . THR A 1 166 ? 4.417 8.807 0.037 1.00 86.69 166 THR A N 1
ATOM 1298 C CA . THR A 1 166 ? 3.030 8.495 0.376 1.00 86.69 166 THR A CA 1
ATOM 1299 C C . THR A 1 166 ? 2.596 7.207 -0.295 1.00 86.69 166 THR A C 1
ATOM 1301 O O . THR A 1 166 ? 3.001 6.880 -1.415 1.00 86.69 166 THR A O 1
ATOM 1304 N N . MET A 1 167 ? 1.788 6.422 0.408 1.00 88.94 167 MET A N 1
ATOM 1305 C CA . MET A 1 167 ? 1.286 5.173 -0.143 1.00 88.94 167 MET A CA 1
ATOM 1306 C C . MET A 1 167 ? -0.012 4.769 0.519 1.00 88.94 167 MET A C 1
ATOM 1308 O O . MET A 1 167 ? -0.123 4.741 1.741 1.00 88.94 167 MET A O 1
ATOM 1312 N N . ARG A 1 168 ? -0.964 4.325 -0.291 1.00 91.75 168 ARG A N 1
ATOM 1313 C CA . ARG A 1 168 ? -2.193 3.738 0.219 1.00 91.75 168 ARG A CA 1
ATOM 1314 C C . ARG A 1 168 ? -2.031 2.237 0.456 1.00 91.75 168 ARG A C 1
ATOM 1316 O O . ARG A 1 168 ? -1.444 1.507 -0.343 1.00 91.75 168 ARG A O 1
ATOM 1323 N N . ALA A 1 169 ? -2.563 1.771 1.578 1.00 92.69 169 ALA A N 1
ATOM 1324 C CA . ALA A 1 169 ? -2.604 0.364 1.941 1.00 92.69 169 ALA A CA 1
ATOM 1325 C C . ALA A 1 169 ? -3.990 -0.009 2.477 1.00 92.69 169 ALA A C 1
ATOM 1327 O O . ALA A 1 169 ? -4.749 0.826 2.964 1.00 92.69 169 ALA A O 1
ATOM 1328 N N . ARG A 1 170 ? -4.326 -1.293 2.384 1.00 93.19 170 ARG A N 1
ATOM 1329 C CA . ARG A 1 170 ? -5.566 -1.867 2.906 1.00 93.19 170 ARG A CA 1
ATOM 1330 C C . ARG A 1 170 ? -5.227 -2.884 3.973 1.00 93.19 170 ARG A C 1
ATOM 1332 O O . ARG A 1 170 ? -4.404 -3.772 3.751 1.00 93.19 170 ARG A O 1
ATOM 1339 N N . VAL A 1 171 ? -5.854 -2.771 5.134 1.00 93.81 171 VAL A N 1
ATOM 1340 C CA . VAL A 1 171 ? -5.647 -3.698 6.248 1.00 93.81 171 VAL A CA 1
ATOM 1341 C C . VAL A 1 171 ? -6.911 -4.500 6.460 1.00 93.81 171 VAL A C 1
ATOM 1343 O O . VAL A 1 171 ? -7.953 -3.949 6.793 1.00 93.81 171 VAL A O 1
ATOM 1346 N N . TYR A 1 172 ? -6.798 -5.812 6.335 1.00 92.75 172 TYR A N 1
ATOM 1347 C CA . TYR A 1 172 ? -7.862 -6.756 6.618 1.00 92.75 172 TYR A CA 1
ATOM 1348 C C . TYR A 1 172 ? -7.624 -7.415 7.968 1.00 92.75 172 TYR A C 1
ATOM 1350 O O . TYR A 1 172 ? -6.542 -7.942 8.233 1.00 92.75 172 TYR A O 1
ATOM 1358 N N . ILE A 1 173 ? -8.645 -7.401 8.816 1.00 92.62 173 ILE A N 1
ATOM 1359 C CA . ILE A 1 173 ? -8.639 -8.047 10.125 1.00 92.62 173 ILE A CA 1
ATOM 1360 C C . ILE A 1 173 ? -9.797 -9.033 10.166 1.00 92.62 173 ILE A C 1
ATOM 1362 O O . ILE A 1 173 ? -10.968 -8.648 10.142 1.00 92.62 173 ILE A O 1
ATOM 1366 N N . THR A 1 174 ? -9.456 -10.315 10.247 1.00 90.94 174 THR A N 1
ATOM 1367 C CA . THR A 1 174 ? -10.411 -11.425 10.273 1.00 90.94 174 THR A CA 1
ATOM 1368 C C . THR A 1 174 ? -10.325 -12.167 11.599 1.00 90.94 174 THR A C 1
ATOM 1370 O O . THR A 1 174 ? -9.235 -12.407 12.124 1.00 90.94 174 THR A O 1
ATOM 1373 N N . LYS A 1 175 ? -11.479 -12.571 12.133 1.00 89.50 175 LYS A N 1
ATOM 1374 C CA . LYS A 1 175 ? -11.581 -13.415 13.331 1.00 89.50 175 LYS A CA 1
ATOM 1375 C C . LYS A 1 175 ? -11.966 -14.840 12.910 1.00 89.50 175 LYS A C 1
ATOM 1377 O O . LYS A 1 175 ? -12.887 -14.984 12.123 1.00 89.50 175 LYS A O 1
ATOM 1382 N N . PRO A 1 176 ? -11.358 -15.900 13.464 1.00 78.69 176 PRO A N 1
ATOM 1383 C CA . PRO A 1 176 ? -11.666 -17.287 13.134 1.00 78.69 176 PRO A CA 1
ATOM 1384 C C . PRO A 1 176 ? -13.018 -17.734 13.704 1.00 78.69 176 PRO A C 1
ATOM 1386 O O . PRO A 1 176 ? -13.607 -18.691 13.223 1.00 78.69 176 PRO A O 1
ATOM 1389 N N . THR A 1 177 ? -13.517 -17.066 14.749 1.00 72.94 177 THR A N 1
ATOM 1390 C CA . THR A 1 177 ? -14.762 -17.438 15.443 1.00 72.94 177 THR A CA 1
ATOM 1391 C C . THR A 1 177 ? -16.009 -16.742 14.905 1.00 72.94 177 THR A C 1
ATOM 1393 O O . THR A 1 177 ? -17.102 -17.024 15.384 1.00 72.94 177 THR A O 1
ATOM 1396 N N . GLY A 1 178 ? -15.874 -15.804 13.969 1.00 71.81 178 GLY A N 1
ATOM 1397 C CA . GLY A 1 178 ? -17.002 -15.056 13.422 1.00 71.81 178 GLY A CA 1
ATOM 1398 C C . GLY A 1 178 ? -16.857 -14.894 11.916 1.00 71.81 178 GLY A C 1
ATOM 1399 O O . GLY A 1 178 ? -15.732 -14.829 11.435 1.00 71.81 178 GLY A O 1
ATOM 1400 N N . PRO A 1 179 ? -17.966 -14.806 11.168 1.00 75.12 179 PRO A N 1
ATOM 1401 C CA . PRO A 1 179 ? -17.889 -14.690 9.720 1.00 75.12 179 PRO A CA 1
ATOM 1402 C C . PRO A 1 179 ? -17.350 -13.318 9.290 1.00 75.12 179 PRO A C 1
ATOM 1404 O O . PRO A 1 179 ? -16.864 -13.192 8.182 1.00 75.12 179 PRO A O 1
ATOM 1407 N N . GLY A 1 180 ? -17.377 -12.297 10.152 1.00 83.50 180 GLY A N 1
ATOM 1408 C CA . GLY A 1 180 ? -17.069 -10.929 9.742 1.00 83.50 180 GLY A CA 1
ATOM 1409 C C . GLY A 1 180 ? -15.582 -10.584 9.591 1.00 83.50 180 GLY A C 1
ATOM 1410 O O . GLY A 1 180 ? -14.729 -11.070 10.340 1.00 83.50 180 GLY A O 1
ATOM 1411 N N . ALA A 1 181 ? -15.303 -9.645 8.686 1.00 90.06 181 ALA A N 1
ATOM 1412 C CA . ALA A 1 181 ? -13.999 -9.023 8.478 1.00 90.06 181 ALA A CA 1
ATOM 1413 C C . ALA A 1 181 ? -14.091 -7.497 8.540 1.00 90.06 181 ALA A C 1
ATOM 1415 O O . ALA A 1 181 ? -15.074 -6.903 8.098 1.00 90.06 181 ALA A O 1
ATOM 1416 N N . LEU A 1 182 ? -13.052 -6.860 9.074 1.00 92.31 182 LEU A N 1
ATOM 1417 C CA . LEU A 1 182 ? -12.872 -5.413 8.999 1.00 92.31 182 LEU A CA 1
ATOM 1418 C C . LEU A 1 182 ? -11.795 -5.088 7.969 1.00 92.31 182 LEU A C 1
ATOM 1420 O O . LEU A 1 182 ? -10.721 -5.681 8.001 1.00 92.31 182 LEU A O 1
ATOM 1424 N N . GLU A 1 183 ? -12.086 -4.140 7.090 1.00 92.94 183 GLU A N 1
ATOM 1425 C CA . GLU A 1 183 ? -11.137 -3.533 6.163 1.00 92.94 183 GLU A CA 1
ATOM 1426 C C . GLU A 1 183 ? -10.911 -2.078 6.572 1.00 92.94 183 GLU A C 1
ATOM 1428 O O . GLU A 1 183 ? -11.865 -1.319 6.743 1.00 92.94 183 GLU A O 1
ATOM 1433 N N . PHE A 1 184 ? -9.649 -1.696 6.715 1.00 94.44 184 PHE A N 1
ATOM 1434 C CA . PHE A 1 184 ? -9.226 -0.317 6.909 1.00 94.44 184 PHE A CA 1
ATOM 1435 C C . PHE A 1 184 ? -8.519 0.144 5.641 1.00 94.44 184 PHE A C 1
ATOM 1437 O O . PHE A 1 184 ? -7.496 -0.435 5.269 1.00 94.44 184 PHE A O 1
ATOM 1444 N N . ASP A 1 185 ? -9.051 1.182 5.005 1.00 93.44 185 ASP A N 1
ATOM 1445 C CA . ASP A 1 185 ? -8.316 1.936 3.995 1.00 93.44 185 ASP A CA 1
ATOM 1446 C C . ASP A 1 185 ? -7.435 2.942 4.733 1.00 93.44 185 ASP A C 1
ATOM 1448 O O . ASP A 1 185 ? -7.953 3.819 5.432 1.00 93.44 185 ASP A O 1
ATOM 1452 N N . ILE A 1 186 ? -6.121 2.792 4.593 1.00 94.00 186 ILE A N 1
ATOM 1453 C CA . ILE A 1 186 ? -5.135 3.650 5.244 1.00 94.00 186 ILE A CA 1
ATOM 1454 C C . ILE A 1 186 ? -4.243 4.330 4.210 1.00 94.00 186 ILE A C 1
ATOM 1456 O O . ILE A 1 186 ? -3.869 3.730 3.199 1.00 94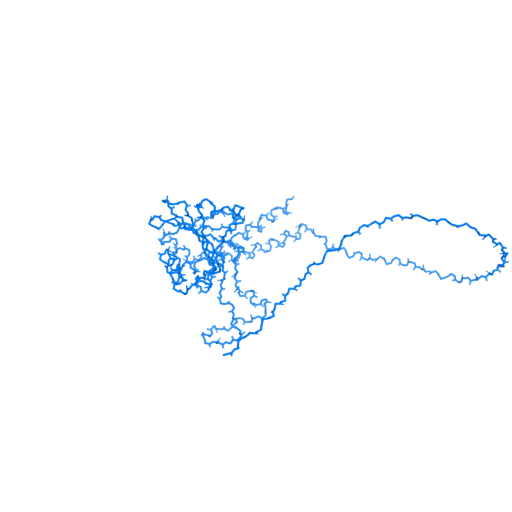.00 186 ILE A O 1
ATOM 1460 N N . ASN A 1 187 ? -3.863 5.565 4.496 1.00 92.69 187 ASN A N 1
ATOM 1461 C CA . ASN A 1 187 ? -2.809 6.275 3.797 1.00 92.69 187 ASN A CA 1
ATOM 1462 C C . ASN A 1 187 ? -1.578 6.361 4.706 1.00 92.69 187 ASN A C 1
ATOM 1464 O O . ASN A 1 187 ? -1.689 6.652 5.897 1.00 92.69 187 ASN A O 1
ATOM 1468 N N . VAL A 1 188 ? -0.411 6.046 4.162 1.00 91.06 188 VAL A N 1
ATOM 1469 C CA . VAL A 1 188 ? 0.876 6.128 4.849 1.00 91.06 188 VAL A CA 1
ATOM 1470 C C . VAL A 1 188 ? 1.534 7.418 4.405 1.00 91.06 188 VAL A C 1
ATOM 1472 O O . VAL A 1 188 ? 1.773 7.590 3.215 1.00 91.06 188 VAL A O 1
ATOM 1475 N N . GLU A 1 189 ? 1.831 8.305 5.345 1.00 86.00 189 GLU A N 1
ATOM 1476 C CA . GLU A 1 189 ? 2.473 9.592 5.073 1.00 86.00 189 GLU A CA 1
ATOM 1477 C C . GLU A 1 189 ? 3.365 9.968 6.255 1.00 86.00 189 GLU A C 1
ATOM 1479 O O . GLU A 1 189 ? 2.998 9.734 7.408 1.00 86.00 189 GLU A O 1
ATOM 1484 N N . SER A 1 190 ? 4.550 10.530 5.985 1.00 77.81 190 SER A N 1
ATOM 1485 C CA . SER A 1 190 ? 5.447 11.075 7.021 1.00 77.81 190 SER A CA 1
ATOM 1486 C C . SER A 1 190 ? 5.747 10.114 8.197 1.00 77.81 190 SER A C 1
ATOM 1488 O O . SER A 1 190 ? 5.971 10.546 9.324 1.00 77.81 190 SER A O 1
ATOM 1490 N N . GLY A 1 191 ? 5.751 8.793 7.965 1.00 79.44 191 GLY A N 1
ATOM 1491 C CA . GLY A 1 191 ? 5.990 7.791 9.018 1.00 79.44 191 GLY A CA 1
ATOM 1492 C C . GLY A 1 191 ? 4.795 7.512 9.941 1.00 79.44 191 GLY A C 1
ATOM 1493 O O . GLY A 1 191 ? 4.951 6.814 10.943 1.00 79.44 191 GLY A O 1
ATOM 1494 N N . GLY A 1 192 ? 3.603 7.999 9.596 1.00 86.25 192 GLY A N 1
ATOM 1495 C CA . GLY A 1 192 ? 2.339 7.715 10.273 1.00 86.25 192 GLY A CA 1
ATOM 1496 C C . GLY A 1 192 ? 1.317 7.014 9.375 1.00 86.25 192 GLY A C 1
ATOM 1497 O O . GLY A 1 192 ? 1.530 6.820 8.177 1.00 86.25 192 GLY A O 1
ATOM 1498 N N . PHE A 1 193 ? 0.192 6.632 9.980 1.00 90.94 193 PHE A N 1
ATOM 1499 C CA . PHE A 1 193 ? -0.975 6.094 9.284 1.00 90.94 193 PHE A CA 1
ATOM 1500 C C . PHE A 1 193 ? -2.158 7.039 9.462 1.00 90.94 193 PHE A C 1
ATOM 1502 O O . PHE A 1 193 ? -2.484 7.408 10.586 1.00 90.94 193 PHE A O 1
ATOM 1509 N N . LEU A 1 194 ? -2.826 7.366 8.364 1.00 91.94 194 LEU A N 1
ATOM 1510 C CA . LEU A 1 194 ? -4.091 8.088 8.335 1.00 91.94 194 LEU A CA 1
ATOM 1511 C C . LEU A 1 194 ? -5.185 7.114 7.906 1.00 91.94 194 LEU A C 1
ATOM 1513 O O . LEU A 1 194 ? -5.037 6.417 6.904 1.00 91.94 194 LEU A O 1
ATOM 1517 N N . ILE A 1 195 ? -6.270 7.023 8.671 1.00 94.50 195 ILE A N 1
ATOM 1518 C CA . ILE A 1 195 ? -7.396 6.148 8.337 1.00 94.50 195 ILE A CA 1
ATOM 1519 C C . ILE A 1 195 ? -8.395 6.948 7.502 1.00 94.50 195 ILE A C 1
ATOM 1521 O O . ILE A 1 195 ? -9.001 7.897 7.991 1.00 94.50 195 ILE A O 1
ATOM 1525 N N . ASP A 1 196 ? -8.624 6.530 6.259 1.00 93.06 196 ASP A N 1
ATOM 1526 C CA . ASP A 1 196 ? -9.608 7.173 5.383 1.00 93.06 196 ASP A CA 1
ATOM 1527 C C . ASP A 1 196 ? -11.009 6.594 5.605 1.00 93.06 196 ASP A C 1
ATOM 1529 O O . ASP A 1 196 ? -12.032 7.294 5.568 1.00 93.06 196 ASP A O 1
ATOM 1533 N N . ARG A 1 197 ? -11.075 5.269 5.788 1.00 93.25 197 ARG A N 1
ATOM 1534 C CA . ARG A 1 197 ? -12.336 4.525 5.823 1.00 93.25 197 ARG A CA 1
ATOM 1535 C C . ARG A 1 197 ? -12.206 3.208 6.572 1.00 93.25 197 ARG A C 1
ATOM 1537 O O . ARG A 1 197 ? -11.193 2.522 6.482 1.00 93.25 197 ARG A O 1
ATOM 1544 N N . VAL A 1 198 ? -13.296 2.822 7.233 1.00 94.38 198 VAL A N 1
ATOM 1545 C CA . VAL A 1 198 ? -13.456 1.510 7.867 1.00 94.38 198 VAL A CA 1
ATOM 1546 C C . VAL A 1 198 ? -14.687 0.822 7.285 1.00 94.38 198 VAL A C 1
ATOM 1548 O O . VAL A 1 198 ? -15.809 1.311 7.427 1.00 94.38 198 VAL A O 1
ATOM 1551 N N . THR A 1 199 ? -14.477 -0.324 6.644 1.00 92.19 199 THR A N 1
ATOM 1552 C CA . THR A 1 199 ? -15.532 -1.156 6.059 1.00 92.19 199 THR A CA 1
ATOM 1553 C C . THR A 1 199 ? -15.681 -2.446 6.855 1.00 92.19 199 THR A C 1
ATOM 1555 O O . THR A 1 199 ? -14.696 -3.071 7.238 1.00 92.19 199 THR A O 1
ATOM 1558 N N . TYR A 1 200 ? -16.921 -2.871 7.090 1.00 91.25 200 TYR A N 1
ATOM 1559 C CA . TYR A 1 200 ? -17.221 -4.168 7.687 1.00 91.25 200 TYR A CA 1
ATOM 1560 C C . TYR A 1 200 ? -17.865 -5.083 6.650 1.00 91.25 200 TYR A C 1
ATOM 1562 O O . TYR A 1 200 ? -18.889 -4.734 6.062 1.00 91.25 200 TYR A O 1
ATOM 1570 N N . TYR A 1 201 ? -17.294 -6.270 6.475 1.00 88.75 201 TYR A N 1
ATOM 1571 C CA . TYR A 1 201 ? -17.883 -7.339 5.683 1.00 88.75 201 TYR A CA 1
ATOM 1572 C C . TYR A 1 201 ? -18.502 -8.381 6.608 1.00 88.75 201 TYR A C 1
ATOM 1574 O O . TYR A 1 201 ? -17.833 -8.831 7.541 1.00 88.75 201 TYR A O 1
ATOM 1582 N N . PRO A 1 202 ? -19.752 -8.804 6.355 1.00 85.00 202 PRO A N 1
ATOM 1583 C CA . PRO A 1 202 ? -20.371 -9.901 7.090 1.00 85.00 202 PRO A CA 1
ATOM 1584 C C . PRO A 1 202 ? -19.663 -11.244 6.896 1.00 85.00 202 PRO A C 1
ATOM 1586 O O . PRO A 1 202 ? -19.749 -12.081 7.788 1.00 85.00 202 PRO A O 1
ATOM 1589 N N . ASP A 1 203 ? -18.987 -11.434 5.758 1.00 80.75 203 ASP A N 1
ATOM 1590 C CA . ASP A 1 203 ? -18.190 -12.620 5.443 1.00 80.75 203 ASP A CA 1
ATOM 1591 C C . ASP A 1 203 ? -16.724 -12.242 5.163 1.00 80.75 203 ASP A C 1
ATOM 1593 O O . ASP A 1 203 ? -16.425 -11.260 4.483 1.00 80.75 203 ASP A O 1
ATOM 1597 N N . SER A 1 204 ? -15.810 -13.047 5.692 1.00 73.81 204 SER A N 1
ATOM 1598 C CA . SER A 1 204 ? -14.362 -12.909 5.612 1.00 73.81 204 SER A CA 1
ATOM 1599 C C . SER A 1 204 ? -13.809 -13.187 4.221 1.00 73.81 204 SER A C 1
ATOM 1601 O O . SER A 1 204 ? -12.771 -12.642 3.857 1.00 73.81 204 SER A O 1
ATOM 1603 N N . SER A 1 205 ? -14.511 -13.995 3.424 1.00 71.25 205 SER A N 1
ATOM 1604 C CA . SER A 1 205 ? -14.135 -14.276 2.037 1.00 71.25 205 SER A CA 1
ATOM 1605 C C . SER A 1 205 ? -14.320 -13.045 1.131 1.00 71.25 205 SER A C 1
ATOM 1607 O O . SER A 1 205 ? -13.475 -12.753 0.281 1.00 71.25 205 SER A O 1
ATOM 1609 N N . LEU A 1 206 ? -15.370 -12.253 1.391 1.00 64.12 206 LEU A N 1
ATOM 1610 C CA . LEU A 1 206 ? -15.750 -11.067 0.614 1.00 64.12 206 LEU A CA 1
ATOM 1611 C C . LEU A 1 206 ? -14.754 -9.917 0.741 1.00 64.12 206 LEU A C 1
ATOM 1613 O O . LEU A 1 206 ? -14.714 -9.033 -0.111 1.00 64.12 206 LEU A O 1
ATOM 1617 N N . SER A 1 207 ? -13.912 -9.930 1.775 1.00 60.66 207 SER A N 1
ATOM 1618 C CA . SER A 1 207 ? -12.879 -8.915 1.937 1.00 60.66 207 SER A CA 1
ATOM 1619 C C . SER A 1 207 ? -11.722 -9.085 0.949 1.00 60.66 207 SER A C 1
ATOM 1621 O O . SER A 1 207 ? -10.744 -8.354 1.063 1.00 60.66 207 SER A O 1
ATOM 1623 N N . ARG A 1 208 ? -11.754 -10.064 0.031 1.00 64.56 208 ARG A N 1
ATOM 1624 C CA . ARG A 1 208 ? -10.612 -10.366 -0.847 1.00 64.56 208 ARG A CA 1
ATOM 1625 C C . ARG A 1 208 ? -10.898 -10.201 -2.334 1.00 64.56 208 ARG A C 1
ATOM 1627 O O . ARG A 1 208 ? -10.026 -9.709 -3.039 1.00 64.56 208 ARG A O 1
ATOM 1634 N N . GLU A 1 209 ? -12.107 -10.494 -2.796 1.00 67.81 209 GLU A N 1
ATOM 1635 C CA . GLU A 1 209 ? -12.478 -10.358 -4.211 1.00 67.81 209 GLU A CA 1
ATOM 1636 C C . GLU A 1 209 ? -13.167 -9.011 -4.468 1.00 67.81 209 GLU A C 1
ATOM 1638 O O . GLU A 1 209 ? -14.098 -8.647 -3.758 1.00 67.81 209 GLU A O 1
ATOM 1643 N N . ASP A 1 210 ? -12.693 -8.228 -5.442 1.00 67.38 210 ASP A N 1
ATOM 1644 C CA . ASP A 1 210 ? -13.185 -6.857 -5.671 1.00 67.38 210 ASP A CA 1
ATOM 1645 C C . ASP A 1 210 ? -14.590 -6.808 -6.291 1.00 67.38 210 ASP A C 1
ATOM 1647 O O . ASP A 1 210 ? -15.333 -5.849 -6.065 1.00 67.38 210 ASP A O 1
ATOM 1651 N N . PHE A 1 211 ? -14.975 -7.834 -7.059 1.00 70.94 211 PHE A N 1
ATOM 1652 C CA . PHE A 1 211 ? -16.240 -7.839 -7.795 1.00 70.94 211 PHE A CA 1
ATOM 1653 C C . PHE A 1 211 ? -17.459 -7.924 -6.863 1.00 70.94 211 PHE A C 1
ATOM 1655 O O . PHE A 1 211 ? -18.412 -7.156 -7.001 1.00 70.94 211 PHE A O 1
ATOM 1662 N N . ASP A 1 212 ? -17.392 -8.782 -5.846 1.00 71.25 212 ASP A N 1
ATOM 1663 C CA . ASP A 1 212 ? -18.502 -9.010 -4.912 1.00 71.25 212 ASP A CA 1
ATOM 1664 C C . ASP A 1 212 ? -18.690 -7.863 -3.905 1.00 71.25 212 ASP A C 1
ATOM 1666 O O . ASP A 1 212 ? -19.687 -7.796 -3.183 1.00 71.25 212 ASP A O 1
ATOM 1670 N N . ARG A 1 213 ? -17.758 -6.900 -3.885 1.00 74.69 213 ARG A N 1
ATOM 1671 C CA . ARG A 1 213 ? -17.842 -5.685 -3.062 1.00 74.69 213 ARG A CA 1
ATOM 1672 C C . ARG A 1 213 ? -18.622 -4.560 -3.737 1.00 74.69 213 ARG A C 1
ATOM 1674 O O . ARG A 1 213 ? -18.945 -3.564 -3.078 1.00 74.69 213 ARG A O 1
ATOM 1681 N N . TYR A 1 214 ? -18.902 -4.654 -5.040 1.00 73.62 214 TYR A N 1
ATOM 1682 C CA . TYR A 1 214 ? -19.644 -3.615 -5.755 1.00 73.62 214 TYR A CA 1
ATOM 1683 C C . TYR A 1 214 ? -21.106 -3.590 -5.289 1.00 73.62 214 TYR A C 1
ATOM 1685 O O . TYR A 1 214 ? -21.923 -4.416 -5.676 1.00 73.62 214 TYR A O 1
ATOM 1693 N N . GLY A 1 215 ? -21.439 -2.604 -4.453 1.00 78.50 215 GLY A N 1
ATOM 1694 C CA . GLY A 1 215 ? -22.791 -2.390 -3.925 1.00 78.50 215 GLY A CA 1
ATOM 1695 C C . GLY A 1 215 ? -22.911 -2.548 -2.410 1.00 78.50 215 GLY A C 1
ATOM 1696 O O . GLY A 1 215 ? -23.932 -2.155 -1.848 1.00 78.50 215 GLY A O 1
ATOM 1697 N N . LEU A 1 216 ? -21.872 -3.049 -1.734 1.00 85.00 216 LEU A N 1
ATOM 1698 C CA . LEU A 1 216 ? -21.834 -3.080 -0.273 1.00 85.00 216 LEU A CA 1
ATOM 1699 C C . LEU A 1 216 ? -21.563 -1.683 0.294 1.00 85.00 216 LEU A C 1
ATOM 1701 O O . LEU A 1 216 ? -20.791 -0.894 -0.258 1.00 85.00 216 LEU A O 1
ATOM 1705 N N . TYR A 1 217 ? -22.200 -1.379 1.424 1.00 88.38 217 TYR A N 1
ATOM 1706 C CA . TYR A 1 217 ? -21.947 -0.137 2.140 1.00 88.38 217 TYR A CA 1
ATOM 1707 C C . TYR A 1 217 ? -20.553 -0.170 2.772 1.00 88.38 217 TYR A C 1
ATOM 1709 O O . TYR A 1 217 ? -20.274 -1.002 3.631 1.00 88.38 217 TYR A O 1
ATOM 1717 N N . ARG A 1 218 ? -19.691 0.768 2.370 1.00 87.44 218 ARG A N 1
ATOM 1718 C CA . ARG A 1 218 ? -18.286 0.842 2.807 1.00 87.44 218 ARG A CA 1
ATOM 1719 C C . ARG A 1 218 ? -18.064 1.675 4.072 1.00 87.44 218 ARG A C 1
ATOM 1721 O O . ARG A 1 218 ? -16.952 2.102 4.347 1.00 87.44 218 ARG A O 1
ATOM 1728 N N . GLY A 1 219 ? -19.127 1.972 4.811 1.00 89.75 219 GLY A N 1
ATOM 1729 C CA . GLY A 1 219 ? -19.040 2.870 5.956 1.00 89.75 219 GLY A CA 1
ATOM 1730 C C . GLY A 1 219 ? -18.998 4.359 5.574 1.00 89.75 219 GLY A C 1
ATOM 1731 O O . GLY A 1 219 ? -18.849 4.713 4.395 1.00 89.75 219 GLY A O 1
ATOM 1732 N N . PRO A 1 220 ? -19.172 5.238 6.577 1.00 92.81 220 PRO A N 1
ATOM 1733 C CA . PRO A 1 220 ? -19.058 6.679 6.400 1.00 92.81 220 PRO A CA 1
ATOM 1734 C C . PRO A 1 220 ? -17.595 7.086 6.165 1.00 92.81 220 PRO A C 1
ATOM 1736 O O . PRO A 1 220 ? -16.680 6.266 6.229 1.00 92.81 220 PRO A O 1
ATOM 1739 N N . GLU A 1 221 ? -17.371 8.367 5.892 1.00 91.31 221 GLU A N 1
ATOM 1740 C CA . GLU A 1 221 ? -16.025 8.942 5.918 1.00 91.31 221 GLU A CA 1
ATOM 1741 C C . GLU A 1 221 ? -15.483 8.924 7.354 1.00 91.31 221 GLU A C 1
ATOM 1743 O O . GLU A 1 221 ? -16.217 9.275 8.284 1.00 91.31 221 GLU A O 1
ATOM 1748 N N . PHE A 1 222 ? -14.230 8.509 7.555 1.00 93.38 222 PHE A N 1
ATOM 1749 C CA . PHE A 1 222 ? -13.667 8.357 8.901 1.00 93.38 222 PHE A CA 1
ATOM 1750 C C . PHE A 1 222 ? -13.674 9.673 9.693 1.00 93.38 222 PHE A C 1
ATOM 1752 O O . PHE A 1 222 ? -14.055 9.686 10.863 1.00 93.38 222 PHE A O 1
ATOM 1759 N N . SER A 1 223 ? -13.396 10.788 9.012 1.00 92.25 223 SER A N 1
ATOM 1760 C CA . SER A 1 223 ? -13.430 12.156 9.549 1.00 92.25 223 SER A CA 1
ATOM 1761 C C . SER A 1 223 ? -14.782 12.559 10.157 1.00 92.25 223 SER A C 1
ATOM 1763 O O . SER A 1 223 ? -14.839 13.424 11.029 1.00 92.25 223 SER A O 1
ATOM 1765 N N . SER A 1 224 ? -15.881 11.924 9.729 1.00 93.38 224 SER A N 1
ATOM 1766 C CA . SER A 1 224 ? -17.233 12.201 10.230 1.00 93.38 224 SER A CA 1
ATOM 1767 C C . SER A 1 224 ? -17.571 11.488 11.547 1.00 93.38 224 SER A C 1
ATOM 1769 O O . SER A 1 224 ? -18.593 11.794 12.167 1.00 93.38 224 SER A O 1
ATOM 1771 N N . LEU A 1 225 ? -16.739 10.535 11.983 1.00 94.25 225 LEU A N 1
ATOM 1772 C CA . LEU A 1 225 ? -16.883 9.859 13.274 1.00 94.25 225 LEU A CA 1
ATOM 1773 C C . LEU A 1 225 ? -16.453 10.789 14.419 1.00 94.25 225 LEU A C 1
ATOM 1775 O O . LEU A 1 225 ? -15.700 11.736 14.218 1.00 94.25 225 LEU A O 1
ATOM 1779 N N . SER A 1 226 ? -16.897 10.526 15.649 1.00 95.69 226 SER A N 1
ATOM 1780 C CA . SER A 1 226 ? -16.431 11.288 16.816 1.00 95.69 226 SER A CA 1
ATOM 1781 C C . SER A 1 226 ? -14.940 11.051 17.080 1.00 95.69 226 SER A C 1
ATOM 1783 O O . SER A 1 226 ? -14.488 9.913 16.975 1.00 95.69 226 SER A O 1
ATOM 1785 N N . LEU A 1 227 ? -14.207 12.081 17.519 1.00 95.19 227 LEU A N 1
ATOM 1786 C CA . LEU A 1 227 ? -12.761 12.005 17.806 1.00 95.19 227 LEU A CA 1
ATOM 1787 C C . LEU A 1 227 ? -12.384 10.822 18.710 1.00 95.19 227 LEU A C 1
ATOM 1789 O O . LEU A 1 227 ? -11.464 10.080 18.399 1.00 95.19 227 LEU A O 1
ATOM 1793 N N . SER A 1 228 ? -13.173 10.555 19.754 1.00 96.38 228 SER A N 1
ATOM 1794 C CA . SER A 1 228 ? -12.940 9.412 20.647 1.00 96.38 228 SER A CA 1
ATOM 1795 C C . SER A 1 228 ? -12.994 8.051 19.944 1.00 96.38 228 SER A C 1
ATOM 1797 O O . SER A 1 228 ? -12.319 7.116 20.356 1.00 96.38 228 SER A O 1
ATOM 1799 N N . VAL A 1 229 ? -13.804 7.908 18.892 1.00 95.31 229 VAL A N 1
ATOM 1800 C CA . VAL A 1 229 ? -13.877 6.674 18.096 1.00 95.31 229 VAL A CA 1
ATOM 1801 C C . VAL A 1 229 ? -12.686 6.598 17.147 1.00 95.31 229 VAL A C 1
ATOM 1803 O O . VAL A 1 229 ? -12.131 5.516 16.972 1.00 95.31 229 VAL A O 1
ATOM 1806 N N . GLN A 1 230 ? -12.284 7.733 16.571 1.00 94.50 230 GLN A N 1
ATOM 1807 C CA . GLN A 1 230 ? -11.117 7.812 15.697 1.00 94.50 230 GLN A CA 1
ATOM 1808 C C . GLN A 1 230 ? -9.840 7.403 16.450 1.00 94.50 230 GLN A C 1
ATOM 1810 O O . GLN A 1 230 ? -9.182 6.445 16.049 1.00 94.50 230 GLN A O 1
ATOM 1815 N N . GLU A 1 231 ? -9.588 8.012 17.613 1.00 94.75 231 GLU A N 1
ATOM 1816 C CA . GLU A 1 231 ? -8.454 7.693 18.496 1.00 94.75 231 GLU A CA 1
ATOM 1817 C C . GLU A 1 231 ? -8.417 6.203 18.875 1.00 94.75 231 GLU A C 1
ATOM 1819 O O . GLU A 1 231 ? -7.367 5.560 18.851 1.00 94.75 231 GLU A O 1
ATOM 1824 N N . GLN A 1 232 ? -9.575 5.610 19.190 1.00 95.94 232 GLN A N 1
ATOM 1825 C CA . GLN A 1 232 ? -9.649 4.190 19.543 1.00 95.94 232 GLN A CA 1
ATOM 1826 C C . GLN A 1 232 ? -9.353 3.264 18.357 1.00 95.94 232 GLN A C 1
ATOM 1828 O O . GLN A 1 232 ? -8.788 2.188 18.562 1.00 95.94 232 GLN A O 1
ATOM 1833 N N . PHE A 1 233 ? -9.700 3.649 17.125 1.00 95.12 233 PHE A N 1
ATOM 1834 C CA . PHE A 1 233 ? -9.326 2.878 15.937 1.00 95.12 233 PHE A CA 1
ATOM 1835 C C . PHE A 1 233 ? -7.831 2.979 15.622 1.00 95.12 233 PHE A C 1
ATOM 1837 O O . PHE A 1 233 ? -7.219 1.969 15.270 1.00 95.12 233 PHE A O 1
ATOM 1844 N N . GLU A 1 234 ? -7.226 4.148 15.806 1.00 93.38 234 GLU A N 1
ATOM 1845 C CA . GLU A 1 234 ? -5.780 4.331 15.654 1.00 93.38 234 GLU A CA 1
ATOM 1846 C C . GLU A 1 234 ? -5.006 3.494 16.682 1.00 93.38 234 GLU A C 1
ATOM 1848 O O . GLU A 1 234 ? -4.153 2.680 16.314 1.00 93.38 234 GLU A O 1
ATOM 1853 N N . GLU A 1 235 ? -5.379 3.576 17.964 1.00 94.12 235 GLU A N 1
ATOM 1854 C CA . GLU A 1 235 ? -4.776 2.769 19.031 1.00 94.12 235 GLU A CA 1
ATOM 1855 C C . GLU A 1 235 ? -4.980 1.259 18.784 1.00 94.12 235 GLU A C 1
ATOM 1857 O O . GLU A 1 235 ? -4.105 0.427 19.057 1.00 94.12 235 GLU A O 1
ATOM 1862 N N . PHE A 1 236 ? -6.133 0.880 18.223 1.00 93.88 236 PHE A N 1
ATOM 1863 C CA . PHE A 1 236 ? -6.449 -0.496 17.848 1.00 93.88 236 PHE A CA 1
ATOM 1864 C C . PHE A 1 236 ? -5.506 -1.043 16.765 1.00 93.88 236 PHE A C 1
ATOM 1866 O O . PHE A 1 236 ? -5.077 -2.200 16.877 1.00 93.88 236 PHE A O 1
ATOM 1873 N N . LEU A 1 237 ? -5.160 -0.249 15.747 1.00 93.19 237 LEU A N 1
ATOM 1874 C CA . LEU A 1 237 ? -4.188 -0.633 14.715 1.00 93.19 237 LEU A CA 1
ATOM 1875 C C . LEU A 1 237 ? -2.753 -0.625 15.265 1.00 93.19 237 LEU A C 1
ATOM 1877 O O . LEU A 1 237 ? -1.992 -1.569 15.026 1.00 93.19 237 LEU A O 1
ATOM 1881 N N . GLN A 1 238 ? -2.405 0.361 16.092 1.00 92.31 238 GLN A N 1
ATOM 1882 C CA . GLN A 1 238 ? -1.075 0.472 16.688 1.00 92.31 238 GLN A CA 1
ATOM 1883 C C . GLN A 1 238 ? -0.734 -0.742 17.566 1.00 92.31 238 GLN A C 1
ATOM 1885 O O . GLN A 1 238 ? 0.324 -1.356 17.400 1.00 92.31 238 GLN A O 1
ATOM 1890 N N . LYS A 1 239 ? -1.664 -1.183 18.428 1.00 91.88 239 LYS A N 1
ATOM 1891 C CA . LYS A 1 239 ? -1.508 -2.396 19.263 1.00 91.88 239 LYS A CA 1
ATOM 1892 C C . LYS A 1 239 ? -1.290 -3.672 18.448 1.00 91.88 239 LYS A C 1
ATOM 1894 O O . LYS A 1 239 ? -0.708 -4.637 18.941 1.00 91.88 239 LYS A O 1
ATOM 1899 N N . ARG A 1 240 ? -1.735 -3.678 17.192 1.00 90.19 240 ARG A N 1
ATOM 1900 C CA . ARG A 1 240 ? -1.591 -4.788 16.241 1.00 90.19 240 ARG A CA 1
ATOM 1901 C C . ARG A 1 240 ? -0.283 -4.749 15.447 1.00 90.19 240 ARG A C 1
ATOM 1903 O O . ARG A 1 240 ? -0.015 -5.639 14.638 1.00 90.19 240 ARG A O 1
ATOM 1910 N N . GLY A 1 241 ? 0.578 -3.775 15.730 1.00 87.00 241 GLY A N 1
ATOM 1911 C CA . GLY A 1 241 ? 1.880 -3.603 15.091 1.00 87.00 241 GLY A CA 1
ATOM 1912 C C . GLY A 1 241 ? 1.846 -2.749 13.831 1.00 87.00 241 GLY A C 1
ATOM 1913 O O . GLY A 1 241 ? 2.828 -2.758 13.094 1.00 87.00 241 GLY A O 1
ATOM 1914 N N . LEU A 1 242 ? 0.753 -2.020 13.595 1.00 89.56 242 LEU A N 1
ATOM 1915 C CA . LEU A 1 242 ? 0.684 -0.943 12.610 1.00 89.56 242 LEU A CA 1
ATOM 1916 C C . LEU A 1 242 ? 0.980 0.382 13.312 1.00 89.56 242 LEU A C 1
ATOM 1918 O O . LEU A 1 242 ? 0.107 1.220 13.495 1.00 89.56 242 LEU A O 1
ATOM 1922 N N . GLY A 1 243 ? 2.223 0.524 13.766 1.00 86.62 243 GLY A N 1
ATOM 1923 C CA . GLY A 1 243 ? 2.758 1.780 14.293 1.00 86.62 243 GLY A CA 1
ATOM 1924 C C . GLY A 1 243 ? 3.828 2.366 13.374 1.00 86.62 243 GLY A C 1
ATOM 1925 O O . GLY A 1 243 ? 4.055 1.870 12.272 1.00 86.62 243 GLY A O 1
ATOM 1926 N N . GLU A 1 244 ? 4.548 3.365 13.872 1.00 87.50 244 GLU A N 1
ATOM 1927 C CA . GLU A 1 244 ? 5.584 4.108 13.140 1.00 87.50 244 GLU A CA 1
ATOM 1928 C C . GLU A 1 244 ? 6.587 3.210 12.391 1.00 87.50 244 GLU A C 1
ATOM 1930 O O . GLU A 1 244 ? 6.856 3.413 11.211 1.00 87.50 244 GLU A O 1
ATOM 1935 N N . GLY A 1 245 ? 7.075 2.134 13.019 1.00 85.81 245 GLY A N 1
ATOM 1936 C CA . GLY A 1 245 ? 8.012 1.211 12.366 1.00 85.81 245 GLY A CA 1
ATOM 1937 C C . GLY A 1 245 ? 7.454 0.545 11.098 1.00 85.81 245 GLY A C 1
ATOM 1938 O O . GLY A 1 245 ? 8.193 0.343 10.137 1.00 85.81 245 GLY A O 1
ATOM 1939 N N . ALA A 1 246 ? 6.153 0.235 11.064 1.00 88.00 246 ALA A N 1
ATOM 1940 C CA . ALA A 1 246 ? 5.497 -0.306 9.872 1.00 88.00 246 ALA A CA 1
ATOM 1941 C C . ALA A 1 246 ? 5.249 0.789 8.821 1.00 88.00 246 ALA A C 1
ATOM 1943 O O . ALA A 1 246 ? 5.439 0.541 7.631 1.00 88.00 246 ALA A O 1
ATOM 1944 N N . ALA A 1 247 ? 4.886 1.997 9.256 1.00 88.56 247 ALA A N 1
ATOM 1945 C CA . ALA A 1 247 ? 4.686 3.147 8.377 1.00 88.56 247 ALA A CA 1
ATOM 1946 C C . ALA A 1 247 ? 5.990 3.589 7.691 1.00 88.56 247 ALA A C 1
ATOM 1948 O O . ALA A 1 247 ? 5.975 3.943 6.522 1.00 88.56 247 ALA A O 1
ATOM 1949 N N . LEU A 1 248 ? 7.138 3.487 8.366 1.00 86.50 248 LEU A N 1
ATOM 1950 C CA . LEU A 1 248 ? 8.454 3.748 7.768 1.00 86.50 248 LEU A CA 1
ATOM 1951 C C . LEU A 1 248 ? 8.944 2.605 6.866 1.00 86.50 248 LEU A C 1
ATOM 1953 O O . LEU A 1 248 ? 9.730 2.829 5.945 1.00 86.50 248 LEU A O 1
ATOM 1957 N N . PHE A 1 249 ? 8.527 1.369 7.149 1.00 87.62 249 PHE A N 1
ATOM 1958 C CA . PHE A 1 249 ? 8.912 0.184 6.382 1.00 87.62 249 PHE A CA 1
ATOM 1959 C C . PHE A 1 249 ? 8.208 0.122 5.023 1.00 87.62 249 PHE A C 1
ATOM 1961 O O . PHE A 1 249 ? 8.847 -0.159 4.008 1.00 87.62 249 PHE A O 1
ATOM 1968 N N . LEU A 1 250 ? 6.895 0.361 5.013 1.00 89.75 250 LEU A N 1
ATOM 1969 C CA . LEU A 1 250 ? 6.019 0.127 3.867 1.00 89.75 250 LEU A CA 1
ATOM 1970 C C . LEU A 1 250 ? 6.449 0.896 2.597 1.00 89.75 250 LEU A C 1
ATOM 1972 O O . LEU A 1 250 ? 6.689 0.231 1.585 1.00 89.75 250 LEU A O 1
ATOM 1976 N N . PRO A 1 251 ? 6.633 2.232 2.626 1.00 88.69 251 PRO A N 1
ATOM 1977 C CA . PRO A 1 251 ? 7.052 3.001 1.454 1.00 88.69 251 PRO A CA 1
ATOM 1978 C C . PRO A 1 251 ? 8.443 2.583 0.956 1.00 88.69 251 PRO A C 1
ATOM 1980 O O . PRO A 1 251 ? 8.644 2.349 -0.233 1.00 88.69 251 PRO A O 1
ATOM 1983 N N . LYS A 1 252 ? 9.394 2.352 1.871 1.00 86.38 252 LYS A N 1
ATOM 1984 C CA . LYS A 1 252 ? 10.762 1.929 1.520 1.00 86.38 252 LYS A CA 1
ATOM 1985 C C . LYS A 1 252 ? 10.800 0.565 0.843 1.00 86.38 252 LYS A C 1
ATOM 1987 O O . LYS A 1 252 ? 11.586 0.338 -0.077 1.00 86.38 252 LYS A O 1
ATOM 1992 N N . TYR A 1 253 ? 9.965 -0.363 1.302 1.00 87.88 253 TYR A N 1
ATOM 1993 C CA . TYR A 1 253 ? 9.853 -1.665 0.664 1.00 87.88 253 TYR A CA 1
ATOM 1994 C C . TYR A 1 253 ? 9.154 -1.579 -0.697 1.00 87.88 253 TYR A C 1
ATOM 1996 O O . TYR A 1 253 ? 9.580 -2.255 -1.635 1.00 87.88 253 TYR A O 1
ATOM 2004 N N . ALA A 1 254 ? 8.131 -0.729 -0.827 1.00 89.81 254 ALA A N 1
ATOM 2005 C CA . ALA A 1 254 ? 7.476 -0.474 -2.102 1.00 89.81 254 ALA A CA 1
ATOM 2006 C C . ALA A 1 254 ? 8.460 0.095 -3.137 1.00 89.81 254 ALA A C 1
ATOM 2008 O O . ALA A 1 254 ? 8.557 -0.461 -4.229 1.00 89.81 254 ALA A O 1
ATOM 2009 N N . ALA A 1 255 ? 9.268 1.097 -2.775 1.00 86.62 255 ALA A N 1
ATOM 2010 C CA . ALA A 1 255 ? 10.323 1.639 -3.635 1.00 86.62 255 ALA A CA 1
ATOM 2011 C C . ALA A 1 255 ?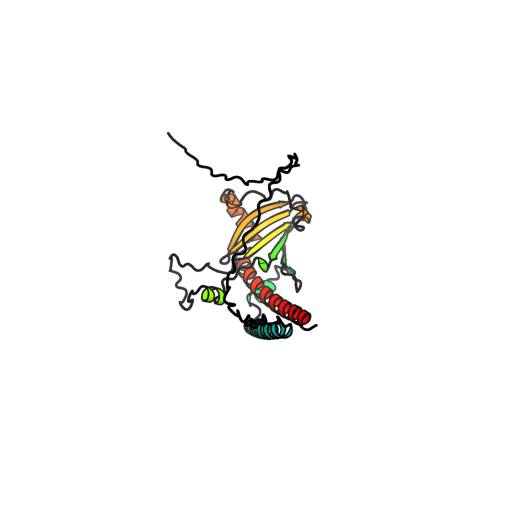 11.302 0.547 -4.108 1.00 86.62 255 ALA A C 1
ATOM 2013 O O . ALA A 1 255 ? 11.502 0.350 -5.310 1.00 86.62 255 ALA A O 1
ATOM 2014 N N . TYR A 1 256 ? 11.836 -0.242 -3.165 1.00 86.75 256 TYR A N 1
ATOM 2015 C CA . TYR A 1 256 ? 12.758 -1.341 -3.465 1.00 86.75 256 TYR A CA 1
ATOM 2016 C C . TYR A 1 256 ? 12.151 -2.358 -4.441 1.00 86.75 256 TYR A C 1
ATOM 2018 O O . TYR A 1 256 ? 12.770 -2.738 -5.441 1.00 86.75 256 TYR A O 1
ATOM 2026 N N . LYS A 1 257 ? 10.918 -2.804 -4.178 1.00 88.94 257 LYS A N 1
ATOM 2027 C CA . LYS A 1 257 ? 10.247 -3.786 -5.028 1.00 88.94 257 LYS A CA 1
ATOM 2028 C C . LYS A 1 257 ? 9.900 -3.205 -6.401 1.00 88.94 257 LYS A C 1
ATOM 2030 O O . LYS A 1 257 ? 10.106 -3.884 -7.406 1.00 88.94 257 LYS A O 1
ATOM 2035 N N . LYS A 1 258 ? 9.435 -1.954 -6.468 1.00 89.44 258 LYS A N 1
ATOM 2036 C CA . LYS A 1 258 ? 9.119 -1.251 -7.721 1.00 89.44 258 LYS A CA 1
ATOM 2037 C C . LYS A 1 258 ? 10.342 -1.175 -8.628 1.00 89.44 258 LYS A C 1
ATOM 2039 O O . LYS A 1 258 ? 10.250 -1.538 -9.799 1.00 89.44 258 LYS A O 1
ATOM 2044 N N . GLN A 1 259 ? 11.511 -0.844 -8.079 1.00 87.25 259 GLN A N 1
ATOM 2045 C CA . GLN A 1 259 ? 12.763 -0.852 -8.836 1.00 87.25 259 GLN A CA 1
ATOM 2046 C C . GLN A 1 259 ? 13.152 -2.264 -9.310 1.00 87.25 259 GLN A C 1
ATOM 2048 O O . GLN A 1 259 ? 13.660 -2.452 -10.424 1.00 87.25 259 GLN A O 1
ATOM 2053 N N . MET A 1 260 ? 12.897 -3.291 -8.492 1.00 87.50 260 MET A N 1
ATOM 2054 C CA . MET A 1 260 ? 13.134 -4.683 -8.876 1.00 87.50 260 MET A CA 1
ATOM 2055 C C . MET A 1 260 ? 12.272 -5.115 -10.064 1.00 87.50 260 MET A C 1
ATOM 2057 O O . MET A 1 260 ? 12.832 -5.607 -11.053 1.00 87.50 260 MET A O 1
ATOM 2061 N N . GLU A 1 261 ? 10.966 -4.862 -9.990 1.00 90.94 261 GLU A N 1
ATOM 2062 C CA . GLU A 1 261 ? 9.996 -5.161 -11.045 1.00 90.94 261 GLU A CA 1
ATOM 2063 C C . GLU A 1 261 ? 10.229 -4.323 -12.304 1.00 90.94 261 GLU A C 1
ATOM 2065 O O . GLU A 1 261 ? 10.146 -4.861 -13.406 1.00 90.94 261 GLU A O 1
ATOM 2070 N N . TYR A 1 262 ? 10.638 -3.057 -12.174 1.00 90.31 262 TYR A N 1
ATOM 2071 C CA . TYR A 1 262 ? 10.955 -2.201 -13.318 1.00 90.31 262 TYR A CA 1
ATOM 2072 C C . TYR A 1 262 ? 12.044 -2.806 -14.210 1.00 90.31 262 TYR A C 1
ATOM 2074 O O . TYR A 1 262 ? 11.859 -2.927 -15.422 1.00 90.31 262 TYR A O 1
ATOM 2082 N N . SER A 1 263 ? 13.167 -3.275 -13.647 1.00 89.81 263 SER A N 1
ATOM 2083 C CA . SER A 1 263 ? 14.185 -3.903 -14.509 1.00 89.81 263 SER A CA 1
ATOM 2084 C C . SER A 1 263 ? 13.733 -5.239 -15.085 1.00 89.81 263 SER A C 1
ATOM 2086 O O . SER A 1 263 ? 14.173 -5.598 -16.175 1.00 89.81 263 SER A O 1
ATOM 2088 N N . ARG A 1 264 ? 12.878 -5.986 -14.375 1.00 90.88 264 ARG A N 1
ATOM 2089 C CA . ARG A 1 264 ? 12.309 -7.224 -14.915 1.00 90.88 264 ARG A CA 1
ATOM 2090 C C . ARG A 1 264 ? 11.390 -6.921 -16.096 1.00 90.88 264 ARG A C 1
ATOM 2092 O O . ARG A 1 264 ? 11.467 -7.594 -17.120 1.00 90.88 264 ARG A O 1
ATOM 2099 N N . TRP A 1 265 ? 10.569 -5.884 -15.979 1.00 94.06 265 TRP A N 1
ATOM 2100 C CA . TRP A 1 265 ? 9.732 -5.393 -17.062 1.00 94.06 265 TRP A CA 1
ATOM 2101 C C . TRP A 1 265 ? 10.577 -4.965 -18.266 1.00 94.06 265 TRP A C 1
ATOM 2103 O O . TRP A 1 265 ? 10.328 -5.448 -19.368 1.00 94.06 265 TRP A O 1
ATOM 2113 N N . LEU A 1 266 ? 11.639 -4.173 -18.062 1.00 93.06 266 LEU A N 1
ATOM 2114 C CA . LEU A 1 266 ? 12.566 -3.788 -19.136 1.00 93.06 266 LEU A CA 1
ATOM 2115 C C . LEU A 1 266 ? 13.172 -5.007 -19.847 1.00 93.06 266 LEU A C 1
ATOM 2117 O O . LEU A 1 266 ? 13.245 -5.026 -21.074 1.00 93.06 266 LEU A O 1
ATOM 2121 N N . GLN A 1 267 ? 13.587 -6.030 -19.093 1.00 92.25 267 GLN A N 1
ATOM 2122 C CA . GLN A 1 267 ? 14.114 -7.279 -19.652 1.00 92.25 267 GLN A CA 1
ATOM 2123 C C . GLN A 1 267 ? 13.076 -8.005 -20.512 1.00 92.25 267 GLN A C 1
ATOM 2125 O O . GLN A 1 267 ? 13.386 -8.385 -21.640 1.00 92.25 267 GLN A O 1
ATOM 2130 N N . ASN A 1 268 ? 11.851 -8.159 -20.007 1.00 94.00 268 ASN A N 1
ATOM 2131 C CA . ASN A 1 268 ? 10.773 -8.849 -20.713 1.00 94.00 268 ASN A CA 1
ATOM 2132 C C . ASN A 1 268 ? 10.354 -8.102 -21.987 1.00 94.00 268 ASN A C 1
ATOM 2134 O O . ASN A 1 268 ? 10.203 -8.716 -23.040 1.00 94.00 268 ASN A O 1
ATOM 2138 N N . VAL A 1 269 ? 10.205 -6.775 -21.913 1.00 94.38 269 VAL A N 1
ATOM 2139 C CA . VAL A 1 269 ? 9.826 -5.941 -23.064 1.00 94.38 269 VAL A CA 1
ATOM 2140 C C . VAL A 1 269 ? 10.926 -5.931 -24.116 1.00 94.38 269 VAL A C 1
ATOM 2142 O O . VAL A 1 269 ? 10.636 -6.053 -25.302 1.00 94.38 269 VAL A O 1
ATOM 2145 N N . LYS A 1 270 ? 12.193 -5.833 -23.700 1.00 92.81 270 LYS A N 1
ATOM 2146 C CA . LYS A 1 270 ? 13.318 -5.955 -24.628 1.00 92.81 270 LYS A CA 1
ATOM 2147 C C . LYS A 1 270 ? 13.317 -7.325 -25.310 1.00 92.81 270 LYS A C 1
ATOM 2149 O O . LYS A 1 270 ? 13.473 -7.372 -26.522 1.00 92.81 270 LYS A O 1
ATOM 2154 N N . GLY A 1 271 ? 13.116 -8.405 -24.549 1.00 92.81 271 GLY A N 1
ATOM 2155 C CA . GLY A 1 271 ? 13.015 -9.763 -25.089 1.00 92.81 271 GLY A CA 1
ATOM 2156 C C . GLY A 1 271 ? 11.950 -9.870 -26.178 1.00 92.81 271 GLY A C 1
ATOM 2157 O O . GLY A 1 271 ? 12.254 -10.305 -27.277 1.00 92.81 271 GLY A O 1
ATOM 2158 N N . PHE A 1 272 ? 10.749 -9.355 -25.912 1.00 94.62 272 PHE A N 1
ATOM 2159 C CA . PHE A 1 272 ? 9.646 -9.347 -26.877 1.00 94.62 272 PHE A CA 1
ATOM 2160 C C . PHE A 1 272 ? 9.925 -8.528 -28.151 1.00 94.62 272 PHE A C 1
ATOM 2162 O O . PHE A 1 272 ? 9.402 -8.846 -29.210 1.00 94.62 272 PHE A O 1
ATOM 2169 N N . ILE A 1 273 ? 10.705 -7.446 -28.065 1.00 92.69 273 ILE A N 1
ATOM 2170 C CA . ILE A 1 273 ? 11.003 -6.577 -29.220 1.00 92.69 273 ILE A CA 1
ATOM 2171 C C . ILE A 1 273 ? 12.137 -7.131 -30.091 1.00 92.69 273 ILE A C 1
ATOM 2173 O O . ILE A 1 273 ? 12.221 -6.786 -31.273 1.00 92.69 273 ILE A O 1
ATOM 2177 N N . ASP A 1 274 ? 13.022 -7.930 -29.495 1.00 89.31 274 ASP A N 1
ATOM 2178 C CA . ASP A 1 274 ? 14.145 -8.568 -30.183 1.00 89.31 274 ASP A CA 1
ATOM 2179 C C . ASP A 1 274 ? 13.759 -9.874 -30.902 1.00 89.31 274 ASP A C 1
ATOM 2181 O O . ASP A 1 274 ? 14.526 -10.321 -31.759 1.00 89.31 274 ASP A O 1
ATOM 2185 N N . GLU A 1 275 ? 12.616 -10.474 -30.546 1.00 83.56 275 GLU A N 1
ATOM 2186 C CA . GLU A 1 275 ? 11.971 -11.587 -31.270 1.00 83.56 275 GLU A CA 1
ATOM 2187 C C . GLU A 1 275 ? 11.419 -11.146 -32.638 1.00 83.56 275 GLU A C 1
ATOM 2189 O O . GLU A 1 275 ? 11.618 -11.913 -33.611 1.00 83.56 275 GLU A O 1
#

Sequence (275 aa):
MSAPRVLRHALKISRNRCYSISSPSCSVRLLRASKAPRVSTLTRAFSASTRSLKEKERKRPELSNATISKKLSEELKLATERKAREKKPDILSTFQAHGIWKIEESPGNGEVALTREFGKETIRVQFSLEEFQSWDHDDLAALGMDVEAESDPGAEGEWAMPNGDTMRARVYITKPTGPGALEFDINVESGGFLIDRVTYYPDSSLSREDFDRYGLYRGPEFSSLSLSVQEQFEEFLQKRGLGEGAALFLPKYAAYKKQMEYSRWLQNVKGFIDE

Secondary structure (DSSP, 8-state):
-----------PPP--------------------------------------------------HHHHHHHHHHHHHHHHHHHHHS---HHHHHHHHHT--EEE--TT-SEEEEEEEETTEEEEEEEEEEEEE---HHHHHHTT----S---TT--STT----S-EEEEEEEEE-TTSS-EEEEEEEEETTEEEEEEEEEESSSSTTT-SGGGTTS-----GGGS-HHHHHHHHHHHHHTT-SHHHHHHHHHHHHHHHHHHHHHHHHHHHHHHH-

Foldseek 3Di:
DDDDDDDDDDDDDDDDDDDDDDDDDDDDDDDDDDDDDDDDDPDDDDPPPPPPPPPVVPVPPPPALVVVLVVLVVVLVVLVVVVVVDDPDVLVVVVVVVVAWDWDDDAPAQKIWIWGDDDQKIKIKIFGLVQKDFPDPVVCVVVVNDPPDDDPVPPPDPPPDQAGIKTWMWMWIDGPVAQKIKIWTWMQGPLAIDTFFIAMDNGSVCVPDPPSCVPDDRDDTLVPDDPVVNVVVRVVVVVSVRHSSVSVSVSSVSVSSVSVNVSVVSVVVSVVSVD